Protein AF-A0AAV4I703-F1 (afdb_monomer_lite)

Organism: NCBI:txid1093978

Sequence (216 aa):
MNKSEILYAPIYKTWYYEIVLTDIQVGGSSLQLDCKEYNFDKTIVDSGTTSVRLPTKVFNAVVEAIKSNILHYLRAIEPGPELASQAGLPSTQICVKFGFSPSASGTVLGAVLMEAFYVVFDRSASRIGFGQTTCPLPDPDNPILKHTVKGPFFTDKNLDECAYKKTESAHRAFLIATYVMAGFCIVIILPIIFIFFSWSQRVSRRNKGYEQSFAE

Structure (mmCIF, N/CA/C/O backbone):
data_AF-A0AAV4I703-F1
#
_entry.id   AF-A0AAV4I703-F1
#
loop_
_atom_site.group_PDB
_atom_site.id
_atom_site.type_symbol
_atom_site.label_atom_id
_atom_site.label_alt_id
_atom_site.label_comp_id
_atom_site.label_asym_id
_atom_site.label_entity_id
_atom_site.label_seq_id
_atom_site.pdbx_PDB_ins_code
_atom_site.Cartn_x
_atom_site.Cartn_y
_atom_site.Cartn_z
_atom_site.occupancy
_atom_site.B_iso_or_equiv
_atom_site.auth_seq_id
_atom_site.auth_comp_id
_atom_site.auth_asym_id
_atom_site.auth_atom_id
_atom_site.pdbx_PDB_model_num
ATOM 1 N N . MET A 1 1 ? 0.774 -12.898 -30.109 1.00 42.75 1 MET A N 1
ATOM 2 C CA . MET A 1 1 ? 0.854 -12.272 -28.771 1.00 42.75 1 MET A CA 1
ATOM 3 C C . MET A 1 1 ? 0.582 -13.352 -27.743 1.00 42.75 1 MET A C 1
ATOM 5 O O . MET A 1 1 ? -0.500 -13.922 -27.772 1.00 42.75 1 MET A O 1
ATOM 9 N N . ASN A 1 2 ? 1.565 -13.704 -26.915 1.00 43.88 2 ASN A N 1
ATOM 10 C CA . ASN A 1 2 ? 1.326 -14.629 -25.809 1.00 43.88 2 ASN A CA 1
ATOM 11 C C . ASN A 1 2 ? 0.472 -13.870 -24.779 1.00 43.88 2 ASN A C 1
ATOM 13 O O . ASN A 1 2 ? 0.885 -12.792 -24.355 1.00 43.88 2 ASN A O 1
ATOM 17 N N . LYS A 1 3 ? -0.739 -14.344 -24.463 1.00 50.66 3 LYS A N 1
ATOM 18 C CA . LYS A 1 3 ? -1.597 -13.705 -23.451 1.00 50.66 3 LYS A CA 1
ATOM 19 C C . LYS A 1 3 ? -0.870 -13.808 -22.112 1.00 50.66 3 LYS A C 1
ATOM 21 O O . LYS A 1 3 ? -0.779 -14.901 -21.564 1.00 50.66 3 LYS A O 1
ATOM 26 N N . SER A 1 4 ? -0.332 -12.703 -21.606 1.00 63.91 4 SER A N 1
ATOM 27 C CA . SER A 1 4 ? 0.063 -12.638 -20.203 1.00 63.91 4 SER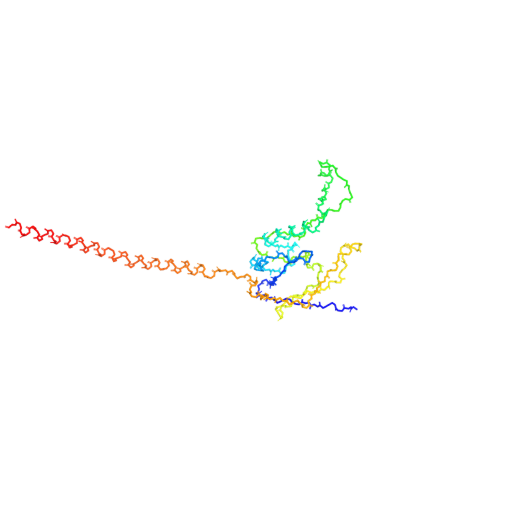 A CA 1
ATOM 28 C C . SER A 1 4 ? -1.200 -12.814 -19.359 1.00 63.91 4 SER A C 1
ATOM 30 O O . SER A 1 4 ? -2.239 -12.208 -19.631 1.00 63.91 4 SER A O 1
ATOM 32 N N . GLU A 1 5 ? -1.143 -13.723 -18.392 1.00 85.38 5 GLU A N 1
ATOM 33 C CA . GLU A 1 5 ? -2.265 -13.994 -17.502 1.00 85.38 5 GLU A CA 1
ATOM 34 C C . GLU A 1 5 ? -2.503 -12.771 -16.605 1.00 85.38 5 GLU A C 1
ATOM 36 O O . GLU A 1 5 ? -1.569 -12.243 -15.999 1.00 85.38 5 GLU A O 1
ATOM 41 N N . ILE A 1 6 ? -3.746 -12.285 -16.566 1.00 91.31 6 ILE A N 1
ATOM 42 C CA . ILE A 1 6 ? -4.152 -11.206 -15.663 1.00 91.31 6 ILE A CA 1
ATOM 43 C C . ILE A 1 6 ? -4.536 -11.850 -14.334 1.00 91.31 6 ILE A C 1
ATOM 45 O O . ILE A 1 6 ? -5.461 -12.661 -14.289 1.00 91.31 6 ILE A O 1
ATOM 49 N N . LEU A 1 7 ? -3.859 -11.464 -13.254 1.00 94.62 7 LEU A N 1
ATOM 50 C CA . LEU A 1 7 ? -4.213 -11.883 -11.899 1.00 94.62 7 LEU A CA 1
ATOM 51 C C . LEU A 1 7 ? -5.066 -10.818 -11.228 1.00 94.62 7 LEU A C 1
ATOM 53 O O . LEU A 1 7 ? -4.813 -9.626 -11.379 1.00 94.62 7 LEU A O 1
ATOM 57 N N . TYR A 1 8 ? -6.069 -11.250 -10.470 1.00 95.31 8 TYR A N 1
ATOM 58 C CA . TYR A 1 8 ? -7.056 -10.356 -9.878 1.00 95.31 8 TYR A CA 1
ATOM 59 C C . TYR A 1 8 ? -6.952 -10.317 -8.355 1.00 95.31 8 TYR A C 1
ATOM 61 O O . TYR A 1 8 ? -6.946 -11.358 -7.701 1.00 95.31 8 TYR A O 1
ATOM 69 N N . ALA A 1 9 ? -6.947 -9.106 -7.801 1.00 95.56 9 ALA A N 1
ATOM 70 C CA . ALA A 1 9 ? -7.144 -8.838 -6.384 1.00 95.56 9 ALA A CA 1
ATOM 71 C C . ALA A 1 9 ? -8.593 -8.377 -6.142 1.00 95.56 9 ALA A C 1
ATOM 73 O O . ALA A 1 9 ? -9.096 -7.546 -6.907 1.00 95.56 9 ALA A O 1
ATOM 74 N N . PRO A 1 10 ? -9.286 -8.878 -5.106 1.00 96.69 10 PRO A N 1
ATOM 75 C CA . PRO A 1 10 ? -10.623 -8.402 -4.773 1.00 96.69 10 PRO A CA 1
ATOM 76 C C . PRO A 1 10 ? -10.576 -6.958 -4.255 1.00 96.69 10 PRO A C 1
ATOM 78 O O . PRO A 1 10 ? -9.652 -6.570 -3.538 1.00 96.69 10 PRO A O 1
ATOM 81 N N . ILE A 1 11 ? -11.599 -6.174 -4.593 1.00 97.25 11 ILE A N 1
ATOM 82 C CA . ILE A 1 11 ? -11.847 -4.869 -3.979 1.00 97.25 11 ILE A CA 1
ATOM 83 C C . ILE A 1 11 ? -12.427 -5.119 -2.584 1.00 97.25 11 ILE A C 1
ATOM 85 O O . ILE A 1 11 ? -13.514 -5.678 -2.456 1.00 97.25 11 ILE A O 1
ATOM 89 N N . TYR A 1 12 ? -11.711 -4.698 -1.540 1.00 95.62 12 TYR A N 1
ATOM 90 C CA . TYR A 1 12 ? -12.096 -4.952 -0.148 1.00 95.62 12 TYR A CA 1
ATOM 91 C C . TYR A 1 12 ? -13.321 -4.134 0.285 1.00 95.62 12 TYR A C 1
ATOM 93 O O . TYR A 1 12 ? -14.211 -4.647 0.961 1.00 95.62 12 TYR A O 1
ATOM 101 N N . LYS A 1 13 ? -13.400 -2.865 -0.134 1.00 93.44 13 LYS A N 1
ATOM 102 C CA . LYS A 1 13 ? -14.563 -1.989 0.076 1.00 93.44 13 LYS A CA 1
ATOM 103 C C . LYS A 1 13 ? -14.817 -1.137 -1.159 1.00 93.44 13 LYS A C 1
ATOM 105 O O . LYS A 1 13 ? -13.884 -0.667 -1.803 1.00 93.44 13 LYS A O 1
ATOM 110 N N . THR A 1 14 ? -16.085 -0.877 -1.460 1.00 91.44 14 THR A N 1
ATOM 111 C CA . THR A 1 14 ? -16.516 -0.105 -2.636 1.00 91.44 14 THR A CA 1
ATOM 112 C C . THR A 1 14 ? -16.611 1.393 -2.329 1.00 91.44 14 THR A C 1
ATOM 114 O O . THR A 1 14 ? -17.699 1.943 -2.170 1.00 91.44 14 THR A O 1
ATOM 117 N N . TRP A 1 15 ? -15.461 2.054 -2.221 1.00 91.94 15 TRP A N 1
ATOM 118 C CA . TRP A 1 15 ? -15.331 3.501 -1.995 1.00 91.94 15 TRP A CA 1
ATOM 119 C C . TRP A 1 15 ? -14.182 4.031 -2.856 1.00 91.94 15 TRP A C 1
ATOM 121 O O . TRP A 1 15 ? -14.414 4.536 -3.950 1.00 91.94 15 TRP A O 1
ATOM 131 N N . TYR A 1 16 ? -12.946 3.797 -2.423 1.00 93.25 16 TYR A N 1
ATOM 132 C CA . TYR A 1 16 ? -11.772 3.766 -3.284 1.00 93.25 16 TYR A CA 1
ATOM 133 C C . TYR A 1 16 ? -11.636 2.393 -3.952 1.00 93.25 16 TYR A C 1
ATOM 135 O O . TYR A 1 16 ? -12.340 1.440 -3.614 1.00 93.25 16 TYR A O 1
ATOM 143 N N . TYR A 1 17 ? -10.668 2.277 -4.857 1.00 97.56 17 TYR A N 1
ATOM 144 C CA . TYR A 1 17 ? -10.161 0.999 -5.348 1.00 97.56 17 TYR A CA 1
ATOM 145 C C . TYR A 1 17 ? -9.256 0.349 -4.290 1.00 97.56 17 TYR A C 1
ATOM 147 O O . TYR A 1 17 ? -8.042 0.248 -4.468 1.00 97.56 17 TYR A O 1
ATOM 155 N N . GLU A 1 18 ? -9.853 0.003 -3.144 1.00 97.69 18 GLU A N 1
ATOM 156 C CA . GLU A 1 18 ? -9.151 -0.561 -1.990 1.00 97.69 18 GLU A CA 1
ATOM 157 C C . GLU A 1 18 ? -8.864 -2.049 -2.196 1.00 97.69 18 GLU A C 1
ATOM 159 O O . GLU A 1 18 ? -9.778 -2.826 -2.466 1.00 97.69 18 GLU A O 1
ATOM 164 N N . ILE A 1 19 ? -7.608 -2.446 -2.013 1.00 97.38 19 ILE A N 1
ATOM 165 C CA . ILE A 1 19 ? -7.152 -3.841 -2.018 1.00 97.38 19 ILE A CA 1
ATOM 166 C C . ILE A 1 19 ? -6.425 -4.147 -0.707 1.00 97.38 19 ILE A C 1
ATOM 168 O O . ILE A 1 19 ? -6.149 -3.245 0.081 1.00 97.38 19 ILE A O 1
ATOM 172 N N . VAL A 1 20 ? -6.092 -5.414 -0.472 1.00 97.50 20 VAL A N 1
ATOM 173 C CA . VAL A 1 20 ? -5.365 -5.843 0.730 1.00 97.50 20 VAL A CA 1
ATOM 174 C C . VAL A 1 20 ? -4.016 -6.429 0.338 1.00 97.50 20 VAL A C 1
ATOM 176 O O . VAL A 1 20 ? -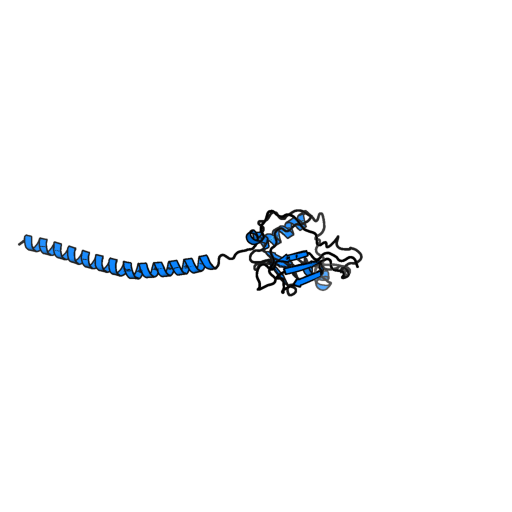3.947 -7.376 -0.442 1.00 97.50 20 VAL A O 1
ATOM 179 N N . LEU A 1 21 ? -2.944 -5.879 0.906 1.00 96.88 21 LEU A N 1
ATOM 180 C CA . LEU A 1 21 ? -1.592 -6.420 0.794 1.00 96.88 21 LEU A CA 1
ATOM 181 C C . LEU A 1 21 ? -1.326 -7.416 1.924 1.00 96.88 21 LEU A C 1
ATOM 183 O O . LEU A 1 21 ? -1.568 -7.114 3.093 1.00 96.88 21 LEU A O 1
ATOM 187 N N . THR A 1 22 ? -0.797 -8.590 1.592 1.00 95.50 22 THR A N 1
ATOM 188 C CA . THR A 1 22 ? -0.451 -9.639 2.570 1.00 95.50 22 THR A CA 1
ATOM 189 C C . THR A 1 22 ? 1.038 -9.660 2.916 1.00 95.50 22 THR A C 1
ATOM 191 O O . THR A 1 22 ? 1.418 -10.051 4.028 1.00 95.50 22 THR A O 1
ATOM 194 N N . ASP A 1 23 ? 1.878 -9.227 1.977 1.00 95.75 23 ASP A N 1
ATOM 195 C CA . ASP A 1 23 ? 3.327 -9.172 2.114 1.00 95.75 23 ASP A CA 1
ATOM 196 C C . ASP A 1 23 ? 3.934 -8.107 1.191 1.00 95.75 23 ASP A C 1
ATOM 198 O O . ASP A 1 23 ? 3.372 -7.772 0.147 1.00 95.75 23 ASP A O 1
ATOM 202 N N . ILE A 1 24 ? 5.099 -7.595 1.582 1.00 96.12 24 ILE A N 1
ATOM 203 C CA . ILE A 1 24 ? 5.973 -6.780 0.739 1.00 96.12 24 ILE A CA 1
ATOM 204 C C . ILE A 1 24 ? 7.362 -7.396 0.841 1.00 96.12 24 ILE A C 1
ATOM 206 O O . ILE A 1 24 ? 7.846 -7.660 1.943 1.00 96.12 24 ILE A O 1
ATOM 210 N N . GLN A 1 25 ? 8.004 -7.611 -0.306 1.00 94.06 25 GLN A N 1
ATOM 211 C CA . GLN A 1 25 ? 9.342 -8.187 -0.379 1.00 94.06 25 GLN A CA 1
ATOM 212 C C . GLN A 1 25 ? 10.307 -7.228 -1.066 1.00 94.06 25 GLN A C 1
ATOM 214 O O . GLN A 1 25 ? 9.970 -6.604 -2.072 1.00 94.06 25 GLN A O 1
ATOM 219 N N . VAL A 1 26 ? 11.530 -7.152 -0.546 1.00 92.44 26 VAL A N 1
ATOM 220 C CA . VAL A 1 26 ? 12.646 -6.417 -1.149 1.00 92.44 26 VAL A CA 1
ATOM 221 C C . VAL A 1 26 ? 13.801 -7.395 -1.329 1.00 92.44 26 VAL A C 1
ATOM 223 O O . VAL A 1 26 ? 14.202 -8.067 -0.383 1.00 92.44 26 VAL A O 1
ATOM 226 N N . GLY A 1 27 ? 14.299 -7.533 -2.561 1.00 87.56 27 GLY A N 1
ATOM 227 C CA . GLY A 1 27 ? 15.350 -8.511 -2.877 1.00 87.56 27 GLY A CA 1
ATOM 228 C C . GLY A 1 27 ? 14.929 -9.976 -2.679 1.00 87.56 27 GLY A C 1
ATOM 229 O O . GLY A 1 27 ? 15.784 -10.827 -2.472 1.00 87.56 27 GLY A O 1
ATOM 230 N N . GLY A 1 28 ? 13.624 -10.276 -2.704 1.00 89.12 28 GLY A N 1
ATOM 231 C CA . GLY A 1 28 ? 13.081 -11.615 -2.423 1.00 89.12 28 GLY A CA 1
ATOM 232 C C . GLY A 1 28 ? 12.891 -11.933 -0.935 1.00 89.12 28 GLY A C 1
ATOM 233 O O . GLY A 1 28 ? 12.406 -13.011 -0.605 1.00 89.12 28 GLY A O 1
ATOM 234 N N . SER A 1 29 ? 13.224 -11.000 -0.040 1.00 93.25 29 SER A N 1
ATOM 235 C CA . SER A 1 29 ? 13.023 -11.138 1.405 1.00 93.25 29 SER A CA 1
ATOM 236 C C . SER A 1 29 ? 11.802 -10.343 1.857 1.00 93.25 29 SER A C 1
ATOM 238 O O . SER A 1 29 ? 11.698 -9.153 1.556 1.00 93.25 29 SER A O 1
ATOM 240 N N . SER A 1 30 ? 10.890 -10.983 2.596 1.00 95.19 30 SER A N 1
ATOM 241 C CA . SER A 1 30 ? 9.762 -10.299 3.249 1.00 95.19 30 SER A CA 1
ATOM 242 C C . SER A 1 30 ? 10.258 -9.238 4.230 1.00 95.19 30 SER A C 1
ATOM 244 O O . SER A 1 30 ? 11.254 -9.446 4.924 1.00 95.19 30 SER A O 1
ATOM 246 N N . LEU A 1 31 ? 9.529 -8.122 4.326 1.00 96.38 31 LEU A N 1
ATOM 247 C CA . LEU A 1 31 ? 9.757 -7.100 5.353 1.00 96.38 31 LEU A CA 1
ATOM 248 C C . LEU A 1 31 ? 9.443 -7.591 6.776 1.00 96.38 31 LEU A C 1
ATOM 250 O O . LEU A 1 31 ? 9.786 -6.905 7.733 1.00 96.38 31 LEU A O 1
ATOM 254 N N . GLN A 1 32 ? 8.775 -8.744 6.921 1.00 95.12 32 GLN A N 1
ATOM 255 C CA . GLN A 1 32 ? 8.414 -9.353 8.208 1.00 95.12 32 GLN A CA 1
ATOM 256 C C . GLN A 1 32 ? 7.616 -8.423 9.141 1.00 95.12 32 GLN A C 1
ATOM 258 O O . GLN A 1 32 ? 7.681 -8.539 10.364 1.00 95.12 32 GLN A O 1
ATOM 263 N N . LEU A 1 33 ? 6.830 -7.505 8.574 1.00 96.44 33 LEU A N 1
ATOM 264 C CA . LEU A 1 33 ? 5.881 -6.702 9.338 1.00 96.44 33 LEU A CA 1
ATOM 265 C C . LEU A 1 33 ? 4.536 -7.431 9.459 1.00 96.44 33 LEU A C 1
ATOM 267 O O . LEU A 1 33 ? 4.176 -8.265 8.618 1.00 96.44 33 LEU A O 1
ATOM 271 N N . ASP A 1 34 ? 3.765 -7.079 10.492 1.00 96.00 34 ASP A N 1
ATOM 272 C CA . ASP A 1 34 ? 2.343 -7.425 10.547 1.00 96.00 34 ASP A CA 1
ATOM 273 C C . ASP A 1 34 ? 1.672 -6.889 9.273 1.00 96.00 34 ASP A C 1
ATOM 275 O O . ASP A 1 34 ? 1.843 -5.722 8.915 1.00 96.00 34 ASP A O 1
ATOM 279 N N . CYS A 1 35 ? 0.916 -7.733 8.566 1.00 96.06 35 CYS A N 1
ATOM 280 C CA . CYS A 1 35 ? 0.307 -7.333 7.302 1.00 96.06 35 CYS A CA 1
ATOM 281 C C . CYS A 1 35 ? -0.720 -6.204 7.452 1.00 96.06 35 CYS A C 1
ATOM 283 O O . CYS A 1 35 ? -0.982 -5.492 6.483 1.00 96.06 35 CYS A O 1
ATOM 285 N N . LYS A 1 36 ? -1.247 -5.968 8.660 1.00 96.06 36 LYS A N 1
ATOM 286 C CA . LYS A 1 36 ? -2.064 -4.782 8.953 1.00 96.06 36 LYS A CA 1
ATOM 287 C C . LYS A 1 36 ? -1.307 -3.477 8.743 1.00 96.06 36 LYS A C 1
ATOM 289 O O . LYS A 1 36 ? -1.922 -2.488 8.358 1.00 96.06 36 LYS A O 1
ATOM 294 N N . GLU A 1 37 ? 0.010 -3.472 8.942 1.00 97.44 37 GLU A N 1
ATOM 295 C CA . GLU A 1 37 ? 0.855 -2.288 8.747 1.00 97.44 37 GLU A CA 1
ATOM 296 C C . GLU A 1 37 ? 0.889 -1.861 7.280 1.00 97.44 37 GLU A C 1
ATOM 298 O O . GLU A 1 37 ? 0.869 -0.668 6.987 1.00 97.44 37 GLU A O 1
ATOM 303 N N . TYR A 1 38 ? 0.873 -2.818 6.344 1.00 97.81 38 TYR A N 1
ATOM 304 C CA . TYR A 1 38 ? 0.823 -2.527 4.907 1.00 97.81 38 TYR A CA 1
ATOM 305 C C . TYR A 1 38 ? -0.479 -1.838 4.503 1.00 97.81 38 TYR A C 1
ATOM 307 O O . TYR A 1 38 ? -0.496 -1.075 3.540 1.00 97.81 38 TYR A O 1
ATOM 315 N N . ASN A 1 39 ? -1.550 -2.087 5.253 1.00 97.75 39 ASN A N 1
ATOM 316 C CA . ASN A 1 39 ? -2.892 -1.600 4.976 1.00 97.75 39 ASN A CA 1
ATOM 317 C C . ASN A 1 39 ? -3.355 -0.563 6.009 1.00 97.75 39 ASN A C 1
ATOM 319 O O . ASN A 1 39 ? -4.556 -0.370 6.140 1.00 97.75 39 ASN A O 1
ATOM 323 N N . PHE A 1 40 ? -2.453 0.085 6.760 1.00 96.38 40 PHE A N 1
ATOM 324 C CA . PHE A 1 40 ? -2.807 1.082 7.778 1.00 96.38 40 PHE A CA 1
ATOM 325 C C . PHE A 1 40 ? -2.890 2.501 7.180 1.00 96.38 40 PHE A C 1
ATOM 327 O O . PHE A 1 40 ? -1.866 3.091 6.855 1.00 96.38 40 PHE A O 1
ATOM 334 N N . ASP A 1 41 ? -4.049 3.145 7.031 1.00 94.88 41 ASP A N 1
ATOM 335 C CA . ASP A 1 41 ? -5.412 2.702 7.361 1.00 94.88 41 ASP A CA 1
ATOM 336 C C . ASP A 1 41 ? -6.162 2.032 6.193 1.00 94.88 41 ASP A C 1
ATOM 338 O O . ASP A 1 41 ? -7.282 1.558 6.379 1.00 94.88 41 ASP A O 1
ATOM 342 N N . LYS A 1 42 ? -5.566 2.024 4.996 1.00 96.94 42 LYS A N 1
ATOM 343 C CA . LYS A 1 42 ? -6.045 1.336 3.786 1.00 96.94 42 LYS A CA 1
ATOM 344 C C . LYS A 1 42 ? -4.908 1.152 2.782 1.00 96.94 42 LYS A C 1
ATOM 346 O O . LYS A 1 42 ? -3.874 1.812 2.900 1.00 96.94 42 LYS A O 1
ATOM 351 N N . THR A 1 43 ? -5.142 0.341 1.753 1.00 98.38 43 THR A N 1
ATOM 352 C CA . THR A 1 43 ? -4.319 0.311 0.535 1.00 98.38 43 THR A CA 1
ATOM 353 C C . THR A 1 43 ? -5.189 0.569 -0.683 1.00 98.38 43 THR A C 1
ATOM 355 O O . THR A 1 43 ? -6.156 -0.153 -0.896 1.00 98.38 43 THR A O 1
ATOM 358 N N . ILE A 1 44 ? -4.846 1.559 -1.507 1.00 98.38 44 ILE A N 1
ATOM 359 C CA . ILE A 1 44 ? -5.614 1.900 -2.714 1.00 98.38 44 ILE A CA 1
ATOM 360 C C . ILE A 1 44 ? -4.753 1.860 -3.976 1.00 98.38 44 ILE A C 1
ATOM 362 O O . ILE A 1 44 ? -3.550 2.108 -3.919 1.00 98.38 44 ILE A O 1
ATOM 366 N N . VAL A 1 45 ? -5.390 1.604 -5.118 1.00 98.25 45 VAL A N 1
ATOM 367 C CA . VAL A 1 45 ? -4.811 1.816 -6.454 1.00 98.25 45 VAL A CA 1
ATOM 368 C C . VAL A 1 45 ? -5.301 3.159 -6.992 1.00 98.25 45 VAL A C 1
ATOM 370 O O . VAL A 1 45 ? -6.509 3.357 -7.118 1.00 98.25 45 VAL A O 1
ATOM 373 N N . ASP A 1 46 ? -4.383 4.085 -7.280 1.00 97.56 46 ASP A N 1
ATOM 374 C CA . ASP A 1 46 ? -4.729 5.474 -7.607 1.00 97.56 46 ASP A CA 1
ATOM 375 C C . ASP A 1 46 ? -3.799 6.078 -8.667 1.00 97.56 46 ASP A C 1
ATOM 377 O O . ASP A 1 46 ? -2.670 6.481 -8.382 1.00 97.56 46 ASP A O 1
ATOM 381 N N . SER A 1 47 ? -4.314 6.225 -9.889 1.00 95.56 47 SER A N 1
ATOM 382 C CA . SER A 1 47 ? -3.604 6.896 -10.983 1.00 95.56 47 SER A CA 1
ATOM 383 C C . SER A 1 47 ? -3.432 8.405 -10.765 1.00 95.56 47 SER A C 1
ATOM 385 O O . SER A 1 47 ? -2.646 9.028 -11.471 1.00 95.56 47 SER A O 1
ATOM 387 N N . GLY A 1 48 ? -4.167 9.008 -9.822 1.00 96.88 48 GLY A N 1
ATOM 388 C CA . GLY A 1 48 ? -4.050 10.422 -9.456 1.00 96.88 48 GLY A CA 1
ATOM 389 C C . GLY A 1 48 ? -2.855 10.738 -8.552 1.00 96.88 48 GLY A C 1
ATOM 390 O O . GLY A 1 48 ? -2.538 11.909 -8.345 1.00 96.88 48 GLY A O 1
ATOM 391 N N . THR A 1 49 ? -2.163 9.718 -8.037 1.00 95.88 49 THR A N 1
ATOM 392 C CA . THR A 1 49 ? -0.964 9.868 -7.208 1.00 95.88 49 THR A CA 1
ATOM 393 C C . THR A 1 49 ? 0.271 9.436 -7.993 1.00 95.88 49 THR A C 1
ATOM 395 O O . THR A 1 49 ? 0.316 8.325 -8.502 1.00 95.88 49 THR A O 1
ATOM 398 N N . THR A 1 50 ? 1.310 10.274 -8.060 1.00 91.38 50 THR A N 1
ATOM 399 C CA . THR A 1 50 ? 2.538 9.936 -8.801 1.00 91.38 50 THR A CA 1
ATOM 400 C C . THR A 1 50 ? 3.311 8.778 -8.162 1.00 91.38 50 THR A C 1
ATOM 402 O O . THR A 1 50 ? 3.491 7.739 -8.788 1.00 91.38 50 THR A O 1
ATOM 405 N N . SER A 1 51 ? 3.788 8.949 -6.925 1.00 94.12 51 SER A N 1
ATOM 406 C CA . SER A 1 51 ? 4.669 7.995 -6.238 1.00 94.12 51 SER A CA 1
ATOM 407 C C . SER A 1 51 ? 3.910 6.826 -5.612 1.00 94.12 51 SER A C 1
ATOM 409 O O . SER A 1 51 ? 2.728 6.929 -5.289 1.00 94.12 51 SER A O 1
ATOM 411 N N . VAL A 1 52 ? 4.617 5.730 -5.326 1.00 97.38 52 VAL A N 1
ATOM 412 C CA . VAL A 1 52 ? 4.117 4.746 -4.359 1.00 97.38 52 VAL A CA 1
ATOM 413 C C . VAL A 1 52 ? 4.192 5.370 -2.971 1.00 97.38 52 VAL A C 1
ATOM 415 O O . VAL A 1 52 ? 5.262 5.763 -2.498 1.00 97.38 52 VAL A O 1
ATOM 418 N N . ARG A 1 53 ? 3.052 5.491 -2.299 1.00 98.12 53 ARG A N 1
ATOM 419 C CA . ARG A 1 53 ? 2.994 6.018 -0.934 1.00 98.12 53 ARG A CA 1
ATOM 420 C C . ARG A 1 53 ? 2.836 4.861 0.034 1.00 98.12 53 ARG A C 1
ATOM 422 O O . ARG A 1 53 ? 1.989 4.010 -0.197 1.00 98.12 53 ARG A O 1
ATOM 429 N N . LEU A 1 54 ? 3.627 4.826 1.100 1.00 98.50 54 LEU A N 1
ATOM 430 C CA . LEU A 1 54 ? 3.587 3.757 2.104 1.00 98.50 54 LEU A CA 1
ATOM 431 C C . LEU A 1 54 ? 3.416 4.356 3.504 1.00 98.50 54 LEU A C 1
ATOM 433 O O . LEU A 1 54 ? 3.998 5.414 3.764 1.00 98.50 54 LEU A O 1
ATOM 437 N N . PRO A 1 55 ? 2.688 3.701 4.426 1.00 98.44 55 PRO A N 1
ATOM 438 C CA . PRO A 1 55 ? 2.654 4.081 5.832 1.00 98.44 55 PRO A CA 1
ATOM 439 C C . PRO A 1 55 ? 4.072 4.270 6.360 1.00 98.44 55 PRO A C 1
ATOM 441 O O . PRO A 1 55 ? 4.946 3.467 6.044 1.00 98.44 55 PRO A O 1
ATOM 444 N N . THR A 1 56 ? 4.329 5.321 7.143 1.00 97.56 56 THR A N 1
ATOM 445 C CA . THR A 1 56 ? 5.700 5.722 7.525 1.00 97.56 56 THR A CA 1
ATOM 446 C C . THR A 1 56 ? 6.560 4.566 8.051 1.00 97.56 56 THR A C 1
ATOM 448 O O . THR A 1 56 ? 7.727 4.454 7.685 1.00 97.56 56 THR A O 1
ATOM 451 N N . LYS A 1 57 ? 5.978 3.661 8.848 1.00 97.75 57 LYS A N 1
ATOM 452 C CA . LYS A 1 57 ? 6.654 2.451 9.340 1.00 97.75 57 LYS A CA 1
ATOM 453 C C . LYS A 1 57 ? 7.091 1.519 8.200 1.00 97.75 57 LYS A C 1
ATOM 455 O O . LYS A 1 57 ? 8.240 1.092 8.162 1.00 97.75 57 LYS A O 1
ATOM 460 N N . VAL A 1 58 ? 6.195 1.255 7.251 1.00 98.38 58 VAL A N 1
ATOM 461 C CA . VAL A 1 58 ? 6.450 0.420 6.068 1.00 98.38 58 VAL A CA 1
ATOM 462 C C . VAL A 1 58 ? 7.440 1.098 5.120 1.00 98.38 58 VAL A C 1
ATOM 464 O O . VAL A 1 58 ? 8.358 0.450 4.631 1.00 98.38 58 VAL A O 1
ATOM 467 N N . PHE A 1 59 ? 7.301 2.409 4.896 1.00 97.56 59 PHE A N 1
ATOM 468 C CA . PHE A 1 59 ? 8.230 3.195 4.082 1.00 97.56 59 PHE A CA 1
ATOM 469 C C . PHE A 1 59 ? 9.666 3.081 4.601 1.00 97.56 59 PHE A C 1
ATOM 471 O O . PHE A 1 59 ? 10.575 2.789 3.827 1.00 97.56 59 PHE A O 1
ATOM 478 N N . ASN A 1 60 ? 9.862 3.262 5.909 1.00 96.56 60 ASN A N 1
ATOM 479 C CA . ASN A 1 60 ? 11.180 3.154 6.526 1.00 96.56 60 ASN A CA 1
ATOM 480 C C . ASN A 1 60 ? 11.767 1.747 6.351 1.00 96.56 60 ASN A C 1
ATOM 482 O O . ASN A 1 60 ? 12.919 1.634 5.941 1.00 96.56 60 ASN A O 1
ATOM 486 N N . ALA A 1 61 ? 10.966 0.695 6.563 1.00 96.94 61 ALA A N 1
ATOM 487 C CA . ALA A 1 61 ? 11.399 -0.690 6.369 1.00 96.94 61 ALA A CA 1
ATOM 488 C C . ALA A 1 61 ? 11.794 -0.987 4.911 1.00 96.94 61 ALA A C 1
ATOM 490 O O . ALA A 1 61 ? 12.815 -1.624 4.665 1.00 96.94 61 ALA A O 1
ATOM 491 N N . VAL A 1 62 ? 11.037 -0.480 3.929 1.00 95.31 62 VAL A N 1
ATOM 492 C CA . VAL A 1 62 ? 11.389 -0.599 2.503 1.00 95.31 62 VAL A CA 1
ATOM 493 C C . VAL A 1 62 ? 12.697 0.124 2.200 1.00 95.31 62 VAL A C 1
ATOM 495 O O . VAL A 1 62 ? 13.569 -0.440 1.546 1.00 95.31 62 VAL A O 1
ATOM 498 N N . VAL A 1 63 ? 12.862 1.361 2.675 1.00 93.25 63 VAL A N 1
ATOM 499 C CA . VAL A 1 63 ? 14.088 2.141 2.451 1.00 93.25 63 VAL A CA 1
ATOM 500 C C . VAL A 1 63 ? 15.300 1.454 3.075 1.00 93.25 63 VAL A C 1
ATOM 502 O O . VAL A 1 63 ? 16.357 1.401 2.449 1.00 93.25 63 VAL A O 1
ATOM 505 N N . GLU A 1 64 ? 15.162 0.918 4.284 1.00 92.12 64 GLU A N 1
ATOM 506 C CA . GLU A 1 64 ? 16.217 0.169 4.966 1.00 92.12 64 GLU A CA 1
ATOM 507 C C . GLU A 1 64 ? 16.576 -1.115 4.210 1.00 92.12 64 GLU A C 1
ATOM 509 O O . GLU A 1 64 ? 17.750 -1.340 3.913 1.00 92.12 64 GLU A O 1
ATOM 514 N N . ALA A 1 65 ? 15.575 -1.901 3.804 1.00 92.19 65 ALA A N 1
ATOM 515 C CA . ALA A 1 65 ? 15.784 -3.121 3.034 1.00 92.19 65 ALA A CA 1
ATOM 516 C C . ALA A 1 65 ? 16.397 -2.846 1.649 1.00 92.19 65 ALA A C 1
ATOM 518 O O . ALA A 1 65 ? 17.205 -3.628 1.156 1.00 92.19 65 ALA A O 1
ATOM 519 N N . ILE A 1 66 ? 16.054 -1.733 0.998 1.00 89.19 66 ILE A N 1
ATOM 520 C CA . ILE A 1 66 ? 16.683 -1.336 -0.270 1.00 89.19 66 ILE A CA 1
ATOM 521 C C . ILE A 1 66 ? 18.147 -0.954 -0.032 1.00 89.19 66 ILE A C 1
ATOM 523 O O . ILE A 1 66 ? 19.023 -1.413 -0.761 1.00 89.19 66 ILE A O 1
ATOM 527 N N . LYS A 1 67 ? 18.429 -0.152 1.002 1.00 86.56 67 LYS A N 1
ATOM 528 C CA . LYS A 1 67 ? 19.797 0.261 1.347 1.00 86.56 67 LYS A CA 1
ATOM 529 C C . LYS A 1 67 ? 20.701 -0.923 1.686 1.00 86.56 67 LYS A C 1
ATOM 531 O O . LYS A 1 67 ? 21.874 -0.877 1.340 1.00 86.56 67 LYS A O 1
ATOM 536 N N . SER A 1 68 ? 20.180 -1.964 2.336 1.00 82.62 68 SER A N 1
ATOM 537 C CA . SER A 1 68 ? 20.964 -3.156 2.681 1.00 82.62 68 SER A CA 1
ATOM 538 C C . SER A 1 68 ? 21.225 -4.081 1.487 1.00 82.62 68 SER A C 1
ATOM 540 O O . SER A 1 68 ? 22.259 -4.743 1.450 1.00 82.62 68 SER A O 1
ATOM 542 N N . ASN A 1 69 ? 20.326 -4.108 0.496 1.00 75.38 69 ASN A N 1
ATOM 543 C CA . ASN A 1 69 ? 20.467 -4.936 -0.708 1.00 75.38 69 ASN A CA 1
ATOM 544 C C . ASN A 1 69 ? 21.245 -4.254 -1.843 1.00 75.38 69 ASN A C 1
ATOM 546 O O . ASN A 1 69 ? 21.775 -4.927 -2.727 1.00 75.38 69 ASN A O 1
ATOM 550 N N . ILE A 1 70 ? 21.328 -2.924 -1.848 1.00 74.81 70 ILE A N 1
ATOM 551 C CA . ILE A 1 70 ? 22.123 -2.187 -2.827 1.00 74.81 70 ILE A CA 1
ATOM 552 C C . ILE A 1 70 ? 23.551 -2.050 -2.292 1.00 74.81 70 ILE A C 1
ATOM 554 O O . ILE A 1 70 ? 23.852 -1.164 -1.496 1.00 74.81 70 ILE A O 1
ATOM 558 N N . LEU A 1 71 ? 24.455 -2.905 -2.777 1.00 54.91 71 LEU A N 1
ATOM 559 C CA . LEU A 1 71 ? 25.845 -2.933 -2.312 1.00 54.91 71 LEU A CA 1
ATOM 560 C C . LEU A 1 71 ? 26.661 -1.669 -2.679 1.00 54.91 71 LEU A C 1
ATOM 562 O O . LEU A 1 71 ? 27.760 -1.507 -2.152 1.00 54.91 71 LEU A O 1
ATOM 566 N N . HIS A 1 72 ? 26.184 -0.762 -3.557 1.00 53.53 72 HIS A N 1
ATOM 567 C CA . HIS A 1 72 ? 26.978 0.438 -3.897 1.00 53.53 72 HIS A CA 1
ATOM 568 C C . HIS A 1 72 ? 26.317 1.665 -4.573 1.00 53.53 72 HIS A C 1
ATOM 570 O O . HIS A 1 72 ? 27.047 2.512 -5.081 1.00 53.53 72 HIS A O 1
ATOM 576 N N . TYR A 1 73 ? 24.993 1.836 -4.636 1.00 47.62 73 TYR A N 1
ATOM 577 C CA . TYR A 1 73 ? 24.418 2.887 -5.500 1.00 47.62 73 TYR A CA 1
ATOM 578 C C . TYR A 1 73 ? 23.157 3.570 -4.954 1.00 47.62 73 TYR A C 1
ATOM 580 O O . TYR A 1 73 ? 22.035 3.277 -5.345 1.00 47.62 73 TYR A O 1
ATOM 588 N N . LEU A 1 74 ? 23.366 4.570 -4.098 1.00 43.25 74 LEU A N 1
ATOM 589 C CA . LEU A 1 74 ? 22.573 5.803 -4.103 1.00 43.25 74 LEU A CA 1
ATOM 590 C C . LEU A 1 74 ? 23.552 6.976 -3.970 1.00 43.25 74 LEU A C 1
ATOM 592 O O . LEU A 1 74 ? 23.621 7.635 -2.934 1.00 43.25 74 LEU A O 1
ATOM 596 N N . ARG A 1 75 ? 24.365 7.213 -5.006 1.00 41.03 75 ARG A N 1
ATOM 597 C CA . ARG A 1 75 ? 25.016 8.518 -5.154 1.00 41.03 75 ARG A CA 1
ATOM 598 C C . ARG A 1 75 ? 23.963 9.486 -5.681 1.00 41.03 75 ARG A C 1
ATOM 600 O O . ARG A 1 75 ? 23.323 9.199 -6.690 1.00 41.03 75 ARG A O 1
ATOM 607 N N . ALA A 1 76 ? 23.756 10.587 -4.964 1.00 42.34 76 ALA A N 1
ATOM 608 C CA . ALA A 1 76 ? 22.927 11.688 -5.428 1.00 42.34 76 ALA A CA 1
ATOM 609 C C . ALA A 1 76 ? 23.428 12.163 -6.799 1.00 42.34 76 ALA A C 1
ATOM 611 O O . ALA A 1 76 ? 24.634 12.199 -7.042 1.00 42.34 76 ALA A O 1
ATOM 612 N N . ILE A 1 77 ? 22.498 12.491 -7.688 1.00 48.62 77 ILE A N 1
ATOM 613 C CA . ILE A 1 77 ? 22.816 13.124 -8.964 1.00 48.62 77 ILE A CA 1
ATOM 614 C C . ILE A 1 77 ? 22.694 14.616 -8.736 1.00 48.62 77 ILE A C 1
ATOM 616 O O . ILE A 1 77 ? 21.685 15.081 -8.199 1.00 48.62 77 ILE A O 1
ATOM 620 N N . GLU A 1 78 ? 23.765 15.334 -9.037 1.00 44.28 78 GLU A N 1
ATOM 621 C CA . GLU A 1 78 ? 23.889 16.713 -8.620 1.00 44.28 78 GLU A CA 1
ATOM 622 C C . GLU A 1 78 ? 23.115 17.656 -9.558 1.00 44.28 78 GLU A C 1
ATOM 624 O O . GLU A 1 78 ? 23.128 17.494 -10.779 1.00 44.28 78 GLU A O 1
ATOM 629 N N . PRO A 1 79 ? 22.360 18.612 -8.992 1.00 45.56 79 PRO A N 1
ATOM 630 C CA . PRO A 1 79 ? 21.463 19.490 -9.741 1.00 45.56 79 PRO A CA 1
ATOM 631 C C . PRO A 1 79 ? 22.209 20.601 -10.504 1.00 45.56 79 PRO A C 1
ATOM 633 O O . PRO A 1 79 ? 23.262 21.056 -10.078 1.00 45.56 79 PRO A O 1
ATOM 636 N N . GLY A 1 80 ? 21.607 21.046 -11.616 1.00 44.91 80 GLY A N 1
ATOM 637 C CA . GLY A 1 80 ? 22.196 21.822 -12.723 1.00 44.91 80 GLY A CA 1
ATOM 638 C C . GLY A 1 80 ? 22.768 23.235 -12.461 1.00 44.91 80 GLY A C 1
ATOM 639 O O . GLY A 1 80 ? 22.755 23.715 -11.335 1.00 44.91 80 GLY A O 1
ATOM 640 N N . PRO A 1 81 ? 23.252 23.933 -13.516 1.00 50.97 81 PRO A N 1
ATOM 641 C CA . PRO A 1 81 ? 24.460 24.787 -13.556 1.00 50.97 81 PRO A CA 1
ATOM 642 C C . PRO A 1 81 ? 24.551 25.982 -12.611 1.00 50.97 81 PRO A C 1
ATOM 644 O O . PRO A 1 81 ? 25.642 26.489 -12.406 1.00 50.97 81 PRO A O 1
ATOM 647 N N . GLU A 1 82 ? 23.456 26.469 -12.041 1.00 52.84 82 GLU A N 1
ATOM 648 C CA . GLU A 1 82 ? 23.503 27.531 -11.027 1.00 52.84 82 GLU A CA 1
ATOM 649 C C . GLU A 1 82 ? 23.758 26.927 -9.641 1.00 52.84 82 GLU A C 1
ATOM 651 O O . GLU A 1 82 ? 24.649 27.362 -8.917 1.00 52.84 82 GLU A O 1
ATOM 656 N N . LEU A 1 83 ? 23.090 25.808 -9.343 1.00 51.22 83 LEU A N 1
ATOM 657 C CA . LEU A 1 83 ? 23.385 24.977 -8.181 1.00 51.22 83 LEU A CA 1
ATOM 658 C C . LEU A 1 83 ? 24.624 24.104 -8.423 1.00 51.22 83 LEU A C 1
ATOM 660 O O . LEU A 1 83 ? 25.378 23.885 -7.494 1.00 51.22 83 LEU A O 1
ATOM 664 N N . ALA A 1 84 ? 24.917 23.715 -9.664 1.00 50.12 84 ALA A N 1
ATOM 665 C CA . ALA A 1 84 ? 26.162 23.075 -10.081 1.00 50.12 84 ALA A CA 1
ATOM 666 C C . ALA A 1 84 ? 27.308 24.065 -10.350 1.00 50.12 84 ALA A C 1
ATOM 668 O O . ALA A 1 84 ? 28.424 23.618 -10.543 1.00 50.12 84 ALA A O 1
ATOM 669 N N . SER A 1 85 ? 27.127 25.386 -10.317 1.00 50.75 85 SER A N 1
ATOM 670 C CA . SER A 1 85 ? 28.264 26.330 -10.233 1.00 50.75 85 SER A CA 1
ATOM 671 C C . SER A 1 85 ? 28.490 26.794 -8.802 1.00 50.75 85 SER A C 1
ATOM 673 O O . SER A 1 85 ? 29.638 26.952 -8.403 1.00 50.75 85 SER A O 1
ATOM 675 N N . GLN A 1 86 ? 27.431 26.894 -7.990 1.00 55.62 86 GLN A N 1
ATOM 676 C CA . GLN A 1 86 ? 27.554 27.012 -6.535 1.00 55.62 86 GLN A CA 1
ATOM 677 C C . GLN A 1 86 ? 28.043 25.710 -5.864 1.00 55.62 86 GLN A C 1
ATOM 679 O O . GLN A 1 86 ? 28.645 25.789 -4.796 1.00 55.62 86 GLN A O 1
ATOM 684 N N . ALA A 1 87 ? 27.842 24.537 -6.486 1.00 54.09 87 ALA A N 1
ATOM 685 C CA . ALA A 1 87 ? 28.321 23.226 -6.015 1.00 54.09 87 ALA A CA 1
ATOM 686 C C . ALA A 1 87 ? 29.398 22.560 -6.907 1.00 54.09 87 ALA A C 1
ATOM 688 O O . ALA A 1 87 ? 30.026 21.607 -6.461 1.00 54.09 87 ALA A O 1
ATOM 689 N N . GLY A 1 88 ? 29.656 23.054 -8.128 1.00 51.12 88 GLY A N 1
ATOM 690 C CA . GLY A 1 88 ? 30.798 22.683 -8.992 1.00 51.12 88 GLY A CA 1
ATOM 691 C C . GLY A 1 88 ? 30.701 21.423 -9.887 1.00 51.12 88 GLY A C 1
ATOM 692 O O . GLY A 1 88 ? 31.654 20.648 -9.883 1.00 51.12 88 GLY A O 1
ATOM 693 N N . LEU A 1 89 ? 29.631 21.187 -10.673 1.00 53.34 89 LEU A N 1
ATOM 694 C CA . LEU A 1 89 ? 29.341 19.898 -11.347 1.00 53.34 89 LEU A CA 1
ATOM 695 C C . LEU A 1 89 ? 28.971 19.926 -12.860 1.00 53.34 89 LEU A C 1
ATOM 697 O O . LEU A 1 89 ? 28.425 20.919 -13.339 1.00 53.34 89 LEU A O 1
ATOM 701 N N . PRO A 1 90 ? 29.274 18.856 -13.647 1.00 50.97 90 PRO A N 1
ATOM 702 C CA . PRO A 1 90 ? 29.219 18.846 -15.125 1.00 50.97 90 PRO A CA 1
ATOM 703 C C . PRO A 1 90 ? 27.869 18.423 -15.767 1.00 50.97 90 PRO A C 1
ATOM 705 O O . PRO A 1 90 ? 27.056 17.724 -15.172 1.00 50.97 90 PRO A O 1
ATOM 708 N N . SER A 1 91 ? 27.657 18.803 -17.039 1.00 52.47 91 SER A N 1
ATOM 709 C CA . SER A 1 91 ? 26.370 18.834 -17.777 1.00 52.47 91 SER A CA 1
ATOM 710 C C . SER A 1 91 ? 25.838 17.519 -18.391 1.00 52.47 91 SER A C 1
ATOM 712 O O . SER A 1 91 ? 24.932 17.562 -19.222 1.00 52.47 91 SER A O 1
ATOM 714 N N . THR A 1 92 ? 26.352 16.348 -18.007 1.00 55.25 92 THR A N 1
ATOM 715 C CA . THR A 1 92 ? 25.954 15.033 -18.568 1.00 55.25 92 THR A CA 1
ATOM 716 C C . THR A 1 92 ? 25.233 14.118 -17.565 1.00 55.25 92 THR A C 1
ATOM 718 O O . THR A 1 92 ? 25.143 12.909 -17.771 1.00 55.25 92 THR A O 1
ATOM 721 N N . GLN A 1 93 ? 24.715 14.669 -16.465 1.00 59.69 93 GLN A N 1
ATOM 722 C CA . GLN A 1 93 ? 24.088 13.903 -15.383 1.00 59.69 93 GLN A CA 1
ATOM 723 C C . GLN A 1 93 ? 22.560 13.762 -15.549 1.00 59.69 93 GLN A C 1
ATOM 725 O O . GLN A 1 93 ? 21.846 14.744 -15.735 1.00 59.69 93 GLN A O 1
ATOM 730 N N . ILE A 1 94 ? 22.047 12.529 -15.449 1.00 61.34 94 ILE A N 1
ATOM 731 C CA . ILE A 1 94 ? 20.609 12.203 -15.514 1.00 61.34 94 ILE A CA 1
ATOM 732 C C . ILE A 1 94 ? 20.015 12.254 -14.108 1.00 61.34 94 ILE A C 1
ATOM 734 O O . ILE A 1 94 ? 20.197 11.311 -13.361 1.00 61.34 94 ILE A O 1
ATOM 738 N N . CYS A 1 95 ? 19.289 13.296 -13.709 1.00 71.56 95 CYS A N 1
ATOM 739 C CA . CYS A 1 95 ? 18.712 13.351 -12.358 1.00 71.56 95 CYS A CA 1
ATOM 740 C C . CYS A 1 95 ? 17.540 12.370 -12.179 1.00 71.56 95 CYS A C 1
ATOM 742 O O . CYS A 1 95 ? 16.559 12.432 -12.918 1.00 71.56 95 CYS A O 1
ATOM 744 N N . VAL A 1 96 ? 17.592 11.524 -11.144 1.00 74.44 96 VAL A N 1
ATOM 745 C CA . VAL A 1 96 ? 16.493 10.614 -10.777 1.00 74.44 96 VAL A CA 1
ATOM 746 C C . VAL A 1 96 ? 15.965 10.914 -9.379 1.00 74.44 96 VAL A C 1
ATOM 748 O O . VAL A 1 96 ? 16.709 11.313 -8.483 1.00 74.44 96 VAL A O 1
ATOM 751 N N . LYS A 1 97 ? 14.665 10.692 -9.176 1.00 80.94 97 LYS A N 1
ATOM 752 C CA . LYS A 1 97 ? 14.015 10.783 -7.867 1.00 80.94 97 LYS A CA 1
ATOM 753 C C . LYS A 1 97 ? 13.512 9.410 -7.448 1.00 80.94 97 LYS A C 1
ATOM 755 O O . LYS A 1 97 ? 12.994 8.654 -8.264 1.00 80.94 97 LYS A O 1
ATOM 760 N N . PHE A 1 98 ? 13.628 9.106 -6.160 1.00 85.44 98 PHE A N 1
ATOM 761 C CA . PHE A 1 98 ? 13.084 7.872 -5.609 1.00 85.44 98 PHE A CA 1
ATOM 762 C C . PHE A 1 98 ? 11.549 7.868 -5.704 1.00 85.44 98 PHE A C 1
ATOM 764 O O . PHE A 1 98 ? 10.887 8.772 -5.196 1.00 85.44 98 PHE A O 1
ATOM 771 N N . GLY A 1 99 ? 10.990 6.850 -6.365 1.00 88.44 99 GLY A N 1
ATOM 772 C CA . GLY A 1 99 ? 9.558 6.737 -6.673 1.00 88.44 99 GLY A CA 1
ATOM 773 C C . GLY A 1 99 ? 8.656 6.363 -5.492 1.00 88.44 99 GLY A C 1
ATOM 774 O O . GLY A 1 99 ? 7.457 6.175 -5.687 1.00 88.44 99 GLY A O 1
ATOM 775 N N . PHE A 1 100 ? 9.202 6.261 -4.276 1.00 93.56 100 PHE A N 1
ATOM 776 C CA . PHE A 1 100 ? 8.440 5.993 -3.057 1.00 93.56 100 PHE A CA 1
ATOM 777 C C . PHE A 1 100 ? 8.446 7.202 -2.123 1.00 93.56 100 PHE A C 1
ATOM 779 O O . PHE A 1 100 ? 9.409 7.965 -2.058 1.00 93.56 100 PHE A O 1
ATOM 786 N N . SER A 1 101 ? 7.380 7.344 -1.341 1.00 95.12 101 SER A N 1
ATOM 787 C CA . SER A 1 101 ? 7.235 8.418 -0.352 1.00 95.12 101 SER A CA 1
ATOM 788 C C . SER A 1 101 ? 6.468 7.953 0.892 1.00 95.12 101 SER A C 1
ATOM 790 O O . SER A 1 101 ? 5.619 7.065 0.778 1.00 95.12 101 SER A O 1
ATOM 792 N N . PRO A 1 102 ? 6.717 8.546 2.072 1.00 97.25 102 PRO A N 1
ATOM 793 C CA . PRO A 1 102 ? 5.955 8.233 3.273 1.00 97.25 102 PRO A CA 1
ATOM 794 C C . PRO A 1 102 ? 4.517 8.771 3.190 1.00 97.25 102 PRO A C 1
ATOM 796 O O . PRO A 1 102 ? 4.211 9.738 2.485 1.00 97.25 102 PRO A O 1
ATOM 799 N N . SER A 1 103 ? 3.622 8.143 3.945 1.00 97.12 103 SER A N 1
ATOM 800 C CA . SER A 1 103 ? 2.197 8.451 4.001 1.00 97.12 103 SER A CA 1
ATOM 801 C C . SER A 1 103 ? 1.677 8.349 5.427 1.00 97.12 103 SER A C 1
ATOM 803 O O . SER A 1 103 ? 1.978 7.395 6.141 1.00 97.12 103 SER A O 1
ATOM 805 N N . ALA A 1 104 ? 0.838 9.308 5.814 1.00 95.62 104 ALA A N 1
ATOM 806 C CA . ALA A 1 104 ? 0.058 9.253 7.048 1.00 95.62 104 ALA A CA 1
ATOM 807 C C . ALA A 1 104 ? -1.365 8.703 6.823 1.00 95.62 104 ALA A C 1
ATOM 809 O O . ALA A 1 104 ? -2.148 8.629 7.763 1.00 95.62 104 ALA A O 1
ATOM 810 N N . SER A 1 105 ? -1.725 8.362 5.580 1.00 94.81 105 SER A N 1
ATOM 811 C CA . SER A 1 105 ? -3.112 8.107 5.167 1.00 94.81 105 SER A CA 1
ATOM 812 C C . SER A 1 105 ? -3.295 6.785 4.416 1.00 94.81 105 SER A C 1
ATOM 814 O O . SER A 1 105 ? -4.159 6.701 3.539 1.00 94.81 105 SER A O 1
ATOM 816 N N . GLY A 1 106 ? -2.461 5.784 4.705 1.00 96.56 106 GLY A N 1
ATOM 817 C CA . GLY A 1 106 ? -2.487 4.499 4.006 1.00 96.56 106 GLY A CA 1
ATOM 818 C C . GLY A 1 106 ? -1.492 4.371 2.860 1.00 96.56 106 GLY A C 1
ATOM 819 O O . GLY A 1 106 ? -0.787 5.323 2.499 1.00 96.56 106 GLY A O 1
ATOM 820 N N . THR A 1 107 ? -1.457 3.167 2.296 1.00 98.50 107 THR A N 1
ATOM 821 C CA . THR A 1 107 ? -0.695 2.833 1.095 1.00 98.50 107 THR A CA 1
ATOM 822 C C . THR A 1 107 ? -1.433 3.319 -0.148 1.00 98.50 107 THR A C 1
ATOM 824 O O . THR A 1 107 ? -2.642 3.127 -0.288 1.00 98.50 107 THR A O 1
ATOM 827 N N . VAL A 1 108 ? -0.694 3.915 -1.080 1.00 98.44 108 VAL A N 1
ATOM 828 C CA . VAL A 1 108 ? -1.191 4.305 -2.400 1.00 98.44 108 VAL A CA 1
ATOM 829 C C . VAL A 1 108 ? -0.285 3.697 -3.458 1.00 98.44 108 VAL A C 1
ATOM 831 O O . VAL A 1 108 ? 0.894 4.039 -3.552 1.00 98.44 108 VAL A O 1
ATOM 834 N N . LEU A 1 109 ? -0.844 2.795 -4.255 1.00 97.94 109 LEU A N 1
ATOM 835 C CA . LEU A 1 109 ? -0.208 2.236 -5.437 1.00 97.94 109 LEU A CA 1
ATOM 836 C C . LEU A 1 109 ? -0.400 3.231 -6.588 1.00 97.94 109 LEU A C 1
ATOM 838 O O . LEU A 1 109 ? -1.414 3.196 -7.286 1.00 97.94 109 LEU A O 1
ATOM 842 N N . GLY A 1 110 ? 0.544 4.171 -6.685 1.00 96.06 110 GLY A N 1
ATOM 843 C 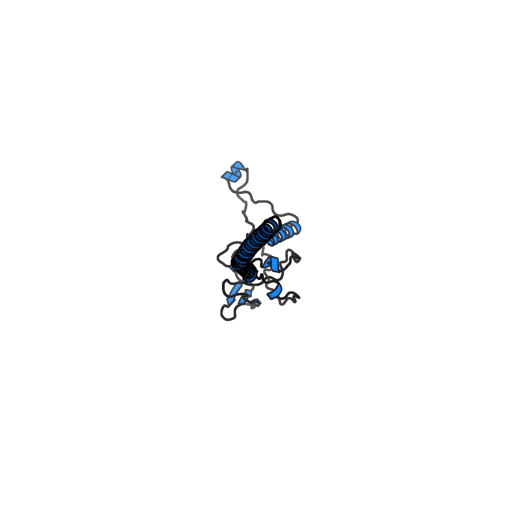CA . GLY A 1 110 ? 0.506 5.301 -7.612 1.00 96.06 110 GLY A CA 1
ATOM 844 C C . GLY A 1 110 ? 0.913 4.971 -9.050 1.00 96.06 110 GLY A C 1
ATOM 845 O O . GLY A 1 110 ? 1.262 3.835 -9.383 1.00 96.06 110 GLY A O 1
ATOM 846 N N . ALA A 1 111 ? 0.929 6.007 -9.889 1.00 91.94 111 ALA A N 1
ATOM 847 C CA . ALA A 1 111 ? 1.227 5.952 -11.315 1.00 91.94 111 ALA A CA 1
ATOM 848 C C . ALA A 1 111 ? 2.559 5.258 -11.624 1.00 91.94 111 ALA A C 1
ATOM 850 O O . ALA A 1 111 ? 2.584 4.396 -12.491 1.00 91.94 111 ALA A O 1
ATOM 851 N N . VAL A 1 112 ? 3.629 5.523 -10.862 1.00 89.62 112 VAL A N 1
ATOM 852 C CA . VAL A 1 112 ? 4.936 4.869 -11.095 1.00 89.62 112 VAL A CA 1
ATOM 853 C C . VAL A 1 112 ? 4.880 3.341 -10.970 1.00 89.62 112 VAL A C 1
ATOM 855 O O . VAL A 1 112 ? 5.657 2.643 -11.613 1.00 89.62 112 VAL A O 1
ATOM 858 N N . LEU A 1 113 ? 3.969 2.796 -10.151 1.00 91.56 113 LEU A N 1
ATOM 859 C CA . LEU A 1 113 ? 3.734 1.351 -10.105 1.00 91.56 113 LEU A CA 1
ATOM 860 C C . LEU A 1 113 ? 2.847 0.920 -11.271 1.00 91.56 113 LEU A C 1
ATOM 862 O O . LEU A 1 113 ? 3.119 -0.090 -11.909 1.00 91.56 113 LEU A O 1
ATOM 866 N N . MET A 1 114 ? 1.783 1.675 -11.541 1.00 91.69 114 MET A N 1
ATOM 867 C CA . MET A 1 114 ? 0.830 1.358 -12.604 1.00 91.69 114 MET A CA 1
ATOM 868 C C . MET A 1 114 ? 1.467 1.393 -13.997 1.00 91.69 114 MET A C 1
ATOM 870 O O . MET A 1 114 ? 1.051 0.631 -14.853 1.00 91.69 114 MET A O 1
ATOM 874 N N . GLU A 1 115 ? 2.498 2.202 -14.227 1.00 86.88 115 GLU A N 1
ATOM 875 C CA . GLU A 1 115 ? 3.263 2.227 -15.481 1.00 86.88 115 GLU A CA 1
ATOM 876 C C . GLU A 1 115 ? 3.994 0.903 -15.752 1.00 86.88 115 GLU A C 1
ATOM 878 O O . GLU A 1 115 ? 4.178 0.515 -16.907 1.00 86.88 115 GLU A O 1
ATOM 883 N N . ALA A 1 116 ? 4.359 0.164 -14.700 1.00 85.00 116 ALA A N 1
ATOM 884 C CA . ALA A 1 116 ? 5.033 -1.125 -14.821 1.00 85.00 116 ALA A CA 1
ATOM 885 C C . ALA A 1 116 ? 4.081 -2.291 -15.167 1.00 85.00 116 ALA A C 1
ATOM 887 O O . ALA A 1 116 ? 4.550 -3.394 -15.465 1.00 85.00 116 ALA A O 1
ATOM 888 N N . PHE A 1 117 ? 2.758 -2.083 -15.136 1.00 89.38 117 PHE A N 1
ATOM 889 C CA . PHE A 1 117 ? 1.761 -3.148 -15.295 1.00 89.38 117 PHE A CA 1
ATOM 890 C C . PHE A 1 117 ? 0.572 -2.727 -16.164 1.00 89.38 117 PHE A C 1
ATOM 892 O O . PHE A 1 117 ? 0.201 -1.566 -16.257 1.00 89.38 117 PHE A O 1
ATOM 899 N N . TYR A 1 118 ? -0.095 -3.701 -16.779 1.00 92.12 118 TYR A N 1
ATOM 900 C CA . TYR A 1 118 ? -1.431 -3.483 -17.323 1.00 92.12 118 TYR A CA 1
ATOM 901 C C . TYR A 1 118 ? -2.457 -3.625 -16.192 1.00 92.12 118 TYR A C 1
ATOM 903 O O . TYR A 1 118 ? -2.585 -4.710 -15.621 1.00 92.12 118 TYR A O 1
ATOM 911 N N . VAL A 1 119 ? -3.162 -2.541 -15.849 1.00 95.19 119 VAL A N 1
ATOM 912 C CA . VAL A 1 119 ? -4.113 -2.506 -14.722 1.00 95.19 119 VAL A CA 1
ATOM 913 C C . VAL A 1 119 ? -5.557 -2.450 -15.224 1.00 95.19 119 VAL A C 1
ATOM 915 O O . VAL A 1 119 ? -5.917 -1.573 -16.008 1.00 95.19 119 VAL A O 1
ATOM 918 N N . VAL A 1 120 ? -6.401 -3.370 -14.749 1.00 96.25 120 VAL A N 1
ATOM 919 C CA . VAL A 1 120 ? -7.820 -3.484 -15.128 1.00 96.25 120 VAL A CA 1
ATOM 920 C C . VAL A 1 120 ? -8.713 -3.213 -13.924 1.00 96.25 120 VAL A C 1
ATOM 922 O O . VAL A 1 120 ? -8.710 -3.976 -12.964 1.00 96.25 120 VAL A O 1
ATOM 925 N N . PHE A 1 121 ? -9.543 -2.175 -13.996 1.00 96.88 121 PHE A N 1
ATOM 926 C CA . PHE A 1 121 ? -10.536 -1.861 -12.965 1.00 96.88 121 PHE A CA 1
ATOM 927 C C . PHE A 1 121 ? -11.884 -2.525 -13.289 1.00 96.88 121 PHE A C 1
ATOM 929 O O . PHE A 1 121 ? -12.774 -1.909 -13.876 1.00 96.88 121 PHE A O 1
ATOM 936 N N . ASP A 1 122 ? -12.047 -3.795 -12.910 1.00 97.19 122 ASP A N 1
ATOM 937 C CA . ASP A 1 122 ? -13.285 -4.557 -13.114 1.00 97.19 122 ASP A CA 1
ATOM 938 C C . ASP A 1 122 ? -14.271 -4.305 -11.963 1.00 97.19 122 ASP A C 1
ATOM 940 O O . ASP A 1 122 ? -14.405 -5.077 -11.009 1.00 97.19 122 ASP A O 1
ATOM 944 N N . ARG A 1 123 ? -14.979 -3.175 -12.065 1.00 95.50 123 ARG A N 1
ATOM 945 C CA . ARG A 1 123 ? -16.010 -2.763 -11.099 1.00 95.50 123 ARG A CA 1
ATOM 946 C C . ARG A 1 123 ? -17.192 -3.729 -11.043 1.00 95.50 123 ARG A C 1
ATOM 948 O O . ARG A 1 123 ? -17.821 -3.831 -9.998 1.00 95.50 123 ARG A O 1
ATOM 955 N N . SER A 1 124 ? -17.503 -4.405 -12.152 1.00 96.94 124 SER A N 1
ATOM 956 C CA . SER A 1 124 ? -18.657 -5.308 -12.244 1.00 96.94 124 SER A CA 1
ATOM 957 C C . SER A 1 124 ? -18.480 -6.561 -11.387 1.00 96.94 124 SER A C 1
ATOM 959 O O . SER A 1 124 ? -19.440 -7.040 -10.791 1.00 96.94 124 SER A O 1
ATOM 961 N N . ALA A 1 125 ? -17.238 -7.034 -11.271 1.00 97.00 125 ALA A N 1
ATOM 962 C CA . ALA A 1 125 ? -16.864 -8.185 -10.462 1.00 97.00 125 ALA A CA 1
ATOM 963 C C . ALA A 1 125 ? -16.091 -7.800 -9.186 1.00 97.00 125 ALA A C 1
ATOM 965 O O . ALA A 1 125 ? -15.442 -8.658 -8.589 1.00 97.00 125 ALA A O 1
ATOM 966 N N . SER A 1 126 ? -16.133 -6.524 -8.779 1.00 97.25 126 SER A N 1
ATOM 967 C CA . SER A 1 126 ? -15.467 -5.990 -7.581 1.00 97.25 126 SER A CA 1
ATOM 968 C C . SER A 1 126 ? -14.005 -6.431 -7.439 1.00 97.25 126 SER A C 1
ATOM 970 O O . SER A 1 126 ? -13.599 -6.940 -6.395 1.00 97.25 126 SER A O 1
ATOM 972 N N . ARG A 1 127 ? -13.200 -6.263 -8.494 1.00 97.44 127 ARG A N 1
ATOM 973 C CA . ARG A 1 127 ? -11.797 -6.706 -8.515 1.00 97.44 127 ARG A CA 1
ATOM 974 C C . ARG A 1 127 ? -10.907 -5.822 -9.384 1.00 97.44 127 ARG A C 1
ATOM 976 O O . ARG A 1 127 ? -11.371 -5.151 -10.303 1.00 97.44 127 ARG A O 1
ATOM 983 N N . ILE A 1 128 ? -9.609 -5.856 -9.107 1.00 97.81 128 ILE A N 1
ATOM 984 C CA . ILE A 1 128 ? -8.572 -5.160 -9.872 1.00 97.81 128 ILE A CA 1
ATOM 985 C C . ILE A 1 128 ? -7.616 -6.195 -10.450 1.00 97.81 128 ILE A C 1
ATOM 987 O O . ILE A 1 128 ? -7.080 -7.021 -9.716 1.00 97.81 128 ILE A O 1
ATOM 991 N N . GLY A 1 129 ? -7.436 -6.168 -11.767 1.00 96.31 129 GLY A N 1
ATOM 992 C CA . GLY A 1 129 ? -6.530 -7.045 -12.497 1.00 96.31 129 GLY A CA 1
ATOM 993 C C . GLY A 1 129 ? -5.160 -6.408 -12.703 1.00 96.31 129 GLY A C 1
ATOM 994 O O . GLY A 1 129 ? -5.078 -5.224 -13.021 1.00 96.31 129 GLY A O 1
ATOM 995 N N . PHE A 1 130 ? -4.104 -7.206 -12.585 1.00 95.06 130 PHE A N 1
ATOM 996 C CA . PHE A 1 130 ? -2.730 -6.843 -12.912 1.00 95.06 130 PHE A CA 1
ATOM 997 C C . PHE A 1 130 ? -2.191 -7.832 -13.941 1.00 95.06 130 PHE A C 1
ATOM 999 O O . PHE A 1 130 ? -2.286 -9.045 -13.758 1.00 95.06 130 PHE A O 1
ATOM 1006 N N . GLY A 1 131 ? -1.626 -7.319 -15.026 1.00 91.56 131 GLY A N 1
ATOM 1007 C CA . GLY A 1 131 ? -0.996 -8.107 -16.079 1.00 91.56 131 GLY A CA 1
ATOM 1008 C C . GLY A 1 131 ? 0.330 -7.501 -16.517 1.00 91.56 131 GLY A C 1
ATOM 1009 O O . GLY A 1 131 ? 0.681 -6.376 -16.156 1.00 91.56 131 GLY A O 1
ATOM 1010 N N . GLN A 1 132 ? 1.081 -8.250 -17.318 1.00 88.12 132 GLN A N 1
ATOM 1011 C CA . GLN A 1 132 ? 2.316 -7.739 -17.906 1.00 88.12 132 GLN A CA 1
ATOM 1012 C C . GLN A 1 132 ? 1.994 -6.641 -18.931 1.00 88.12 132 GLN A C 1
ATOM 1014 O O . GLN A 1 132 ? 1.188 -6.870 -19.834 1.00 88.12 132 GLN A O 1
ATOM 1019 N N . THR A 1 133 ? 2.625 -5.471 -18.795 1.00 84.00 133 THR A N 1
ATOM 1020 C CA . THR A 1 133 ? 2.513 -4.393 -19.787 1.00 84.00 133 THR A CA 1
ATOM 1021 C C . THR A 1 133 ? 3.277 -4.743 -21.066 1.00 84.00 133 THR A C 1
ATOM 1023 O O . THR A 1 133 ? 4.315 -5.405 -21.022 1.00 84.00 133 THR A O 1
ATOM 1026 N N . THR A 1 134 ? 2.757 -4.309 -22.214 1.00 80.44 134 THR A N 1
ATOM 1027 C CA . THR A 1 134 ? 3.424 -4.419 -23.523 1.00 80.44 134 THR A CA 1
ATOM 1028 C C . THR A 1 134 ? 4.054 -3.102 -23.969 1.00 80.44 134 THR A C 1
ATOM 1030 O O . THR A 1 134 ? 4.596 -3.032 -25.071 1.00 80.44 134 THR A O 1
ATOM 1033 N N . CYS A 1 135 ? 3.941 -2.045 -23.161 1.00 78.44 135 CYS A N 1
ATOM 1034 C CA . CYS A 1 135 ? 4.551 -0.759 -23.466 1.00 78.44 135 CYS A CA 1
ATOM 1035 C C . CYS A 1 135 ? 6.087 -0.861 -23.385 1.00 78.44 135 CYS A C 1
ATOM 1037 O O . CYS A 1 135 ? 6.598 -1.600 -22.539 1.00 78.44 135 CYS A O 1
ATOM 1039 N N . PRO A 1 136 ? 6.829 -0.132 -24.240 1.00 66.25 136 PRO A N 1
ATOM 1040 C CA . PRO A 1 136 ? 8.285 -0.063 -24.151 1.00 66.25 136 PRO A CA 1
ATOM 1041 C C . PRO A 1 136 ? 8.720 0.443 -22.773 1.00 66.25 136 PRO A C 1
ATOM 1043 O O . PRO A 1 136 ? 8.117 1.377 -22.242 1.00 66.25 136 PRO A O 1
ATOM 1046 N N . LEU A 1 137 ? 9.764 -0.164 -22.201 1.00 64.50 137 LEU A N 1
ATOM 1047 C CA . LEU A 1 137 ? 10.365 0.349 -20.972 1.00 64.50 137 LEU A CA 1
ATOM 1048 C C . LEU A 1 137 ? 11.008 1.724 -21.240 1.00 64.50 137 LEU A C 1
ATOM 1050 O O . LEU A 1 137 ? 11.484 1.952 -22.354 1.00 64.50 137 LEU A O 1
ATOM 1054 N N . PRO A 1 138 ? 11.064 2.623 -20.237 1.00 59.56 138 PRO A N 1
ATOM 1055 C CA . PRO A 1 138 ? 11.700 3.935 -20.385 1.00 59.56 138 PRO A CA 1
ATOM 1056 C C . PRO A 1 138 ? 13.184 3.868 -20.775 1.00 59.56 138 PRO A C 1
ATOM 1058 O O . PRO A 1 138 ? 13.688 4.801 -21.393 1.00 59.56 138 PRO A O 1
ATOM 1061 N N . ASP A 1 139 ? 13.866 2.771 -20.428 1.00 60.81 139 ASP A N 1
ATOM 1062 C CA . ASP A 1 139 ? 15.249 2.482 -20.809 1.00 60.81 139 ASP A CA 1
ATOM 1063 C C . ASP A 1 139 ? 15.302 1.139 -21.575 1.00 60.81 139 ASP A C 1
ATOM 1065 O O . ASP A 1 139 ? 15.124 0.076 -20.967 1.00 60.81 139 ASP A O 1
ATOM 1069 N N . PRO A 1 140 ? 15.475 1.161 -22.909 1.00 56.34 140 PRO A N 1
ATOM 1070 C CA . PRO A 1 140 ? 15.583 -0.050 -23.720 1.00 56.34 140 PRO A CA 1
ATOM 1071 C C . PRO A 1 140 ? 16.937 -0.768 -23.571 1.00 56.34 140 PRO A C 1
ATOM 1073 O O . PRO A 1 140 ? 17.005 -1.960 -23.876 1.00 56.34 140 PRO A O 1
ATOM 1076 N N . ASP A 1 141 ? 17.980 -0.083 -23.089 1.00 57.28 141 ASP A N 1
ATOM 1077 C CA . ASP A 1 141 ? 19.350 -0.605 -22.988 1.00 57.28 141 ASP A CA 1
ATOM 1078 C C . ASP A 1 141 ? 19.615 -1.285 -21.632 1.00 57.28 141 ASP A C 1
ATOM 1080 O O . ASP A 1 141 ? 20.412 -2.221 -21.549 1.00 57.28 141 ASP A O 1
ATOM 1084 N N . ASN A 1 142 ? 18.892 -0.884 -20.579 1.00 55.50 142 ASN A N 1
ATOM 1085 C CA . ASN A 1 142 ? 18.794 -1.606 -19.306 1.00 55.50 142 ASN A CA 1
ATOM 1086 C C . ASN A 1 142 ? 17.345 -2.027 -19.034 1.00 55.50 142 ASN A C 1
ATOM 1088 O O . ASN A 1 142 ? 16.652 -1.390 -18.231 1.00 55.50 142 ASN A O 1
ATOM 1092 N N . PRO A 1 143 ? 16.861 -3.121 -19.650 1.00 56.44 143 PRO A N 1
ATOM 1093 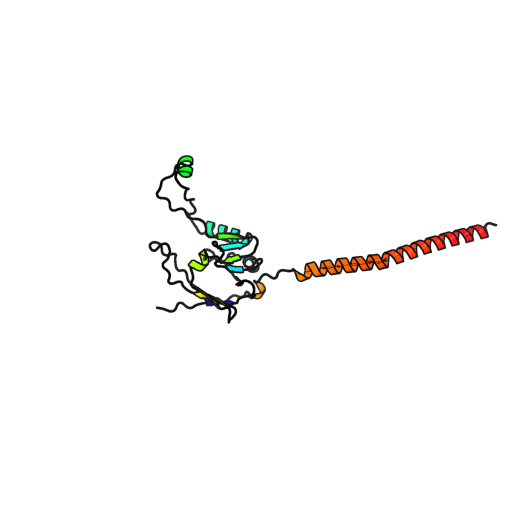C CA . PRO A 1 143 ? 15.531 -3.617 -19.357 1.00 56.44 143 PRO A CA 1
ATOM 1094 C C . PRO A 1 143 ? 15.446 -3.953 -17.868 1.00 56.44 143 PRO A C 1
ATOM 1096 O O . PRO A 1 143 ? 16.142 -4.846 -17.377 1.00 56.44 143 PRO A O 1
ATOM 1099 N N . ILE A 1 144 ? 14.583 -3.229 -17.146 1.00 55.34 144 ILE A N 1
ATOM 1100 C CA . ILE A 1 144 ? 14.265 -3.515 -15.749 1.00 55.34 144 ILE A CA 1
ATOM 1101 C C . ILE A 1 144 ? 13.941 -5.005 -15.660 1.00 55.34 144 ILE A C 1
ATOM 1103 O O . ILE A 1 144 ? 13.039 -5.502 -16.343 1.00 55.34 144 ILE A O 1
ATOM 1107 N N . LEU A 1 145 ? 14.737 -5.725 -14.865 1.00 55.06 145 LEU A N 1
ATOM 1108 C CA . LEU A 1 145 ? 14.685 -7.175 -14.743 1.00 55.06 145 LEU A CA 1
ATOM 1109 C C . LEU A 1 145 ? 13.247 -7.619 -14.417 1.00 55.06 145 LEU A C 1
ATOM 1111 O O . LEU A 1 145 ? 12.807 -7.584 -13.274 1.00 55.06 145 LEU A O 1
ATOM 1115 N N . LYS A 1 146 ? 12.526 -8.077 -15.444 1.00 61.41 146 LYS A N 1
ATOM 1116 C CA . LYS A 1 146 ? 11.331 -8.924 -15.345 1.00 61.41 146 LYS A CA 1
ATOM 1117 C C . LYS A 1 146 ? 10.232 -8.372 -14.409 1.00 61.41 146 LYS A C 1
ATOM 1119 O O . LYS A 1 146 ? 9.930 -8.972 -13.375 1.00 61.41 146 LYS A O 1
ATOM 1124 N N . HIS A 1 147 ? 9.530 -7.308 -14.819 1.00 67.31 147 HIS A N 1
ATOM 1125 C CA . HIS A 1 147 ? 8.208 -7.000 -14.250 1.00 67.31 147 HIS A CA 1
ATOM 1126 C C . HIS A 1 147 ? 7.274 -8.183 -14.511 1.00 67.31 147 HIS A C 1
ATOM 1128 O O . HIS A 1 147 ? 6.814 -8.406 -15.631 1.00 67.31 147 HIS A O 1
ATOM 1134 N N . THR A 1 148 ? 7.068 -9.004 -13.486 1.00 79.94 148 THR A N 1
ATOM 1135 C CA . THR A 1 148 ? 6.312 -10.246 -13.604 1.00 79.94 148 THR A CA 1
ATOM 1136 C C . THR A 1 148 ? 5.172 -10.234 -12.619 1.00 79.94 148 THR A C 1
ATOM 1138 O O . THR A 1 148 ? 5.362 -10.045 -11.421 1.00 79.94 148 THR A O 1
ATOM 1141 N N . VAL A 1 149 ? 3.980 -10.465 -13.149 1.00 88.00 149 VAL A N 1
ATOM 1142 C CA . VAL A 1 149 ? 2.831 -10.852 -12.349 1.00 88.00 149 VAL A CA 1
ATOM 1143 C C . VAL A 1 149 ? 2.902 -12.372 -12.231 1.00 88.00 149 VAL A C 1
ATOM 1145 O O . VAL A 1 1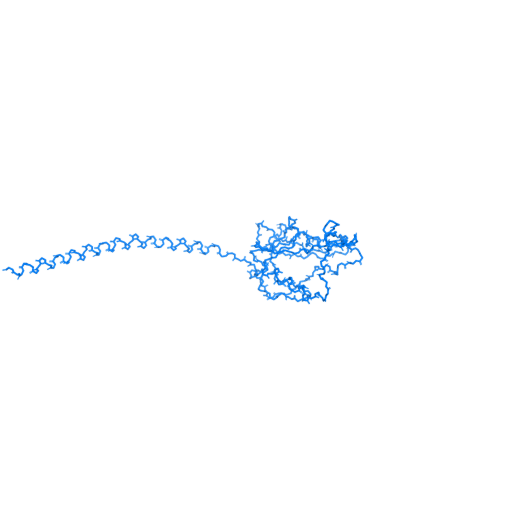49 ? 2.926 -13.073 -13.242 1.00 88.00 149 VAL A O 1
ATOM 1148 N N . LYS A 1 150 ? 3.046 -12.876 -11.005 1.00 88.81 150 LYS A N 1
ATOM 1149 C CA . LYS A 1 150 ? 3.153 -14.308 -10.706 1.00 88.81 150 LYS A CA 1
ATOM 1150 C C . LYS A 1 150 ? 2.127 -14.689 -9.655 1.00 88.81 150 LYS A C 1
ATOM 1152 O O . LYS A 1 150 ? 1.767 -13.877 -8.809 1.00 88.81 150 LYS A O 1
ATOM 1157 N N . GLY A 1 151 ? 1.703 -15.938 -9.711 1.00 85.38 151 GLY A N 1
ATOM 1158 C CA . GLY A 1 151 ? 0.766 -16.537 -8.780 1.00 85.38 151 GLY A CA 1
ATOM 1159 C C . GLY A 1 151 ? 0.184 -17.822 -9.373 1.00 85.38 151 GLY A C 1
ATOM 1160 O O . GLY A 1 151 ? 0.525 -18.170 -10.505 1.00 85.38 151 GLY A O 1
ATOM 1161 N N . PRO A 1 152 ? -0.682 -18.521 -8.626 1.00 87.62 152 PRO A N 1
ATOM 1162 C CA . PRO A 1 152 ? -1.054 -18.232 -7.241 1.00 87.62 152 PRO A CA 1
ATOM 1163 C C . PRO A 1 152 ? 0.092 -18.519 -6.255 1.00 87.62 152 PRO A C 1
ATOM 1165 O O . PRO A 1 152 ? 0.940 -19.375 -6.498 1.00 87.62 152 PRO A O 1
ATOM 1168 N N . PHE A 1 153 ? 0.102 -17.807 -5.128 1.00 86.06 153 PHE A N 1
ATOM 1169 C CA . PHE A 1 153 ? 0.950 -18.117 -3.976 1.00 86.06 153 PHE A CA 1
ATOM 1170 C C . PHE A 1 153 ? 0.055 -18.553 -2.820 1.00 86.06 153 PHE A C 1
ATOM 1172 O O . PHE A 1 153 ? -0.956 -17.906 -2.546 1.00 86.06 153 PHE A O 1
ATOM 1179 N N . PHE A 1 154 ? 0.423 -19.637 -2.142 1.00 79.94 154 PHE A N 1
ATOM 1180 C CA . PHE A 1 154 ? -0.253 -20.030 -0.911 1.00 79.94 154 PHE A CA 1
ATOM 1181 C C . PHE A 1 154 ? 0.170 -19.082 0.214 1.00 79.94 154 PHE A C 1
ATOM 1183 O O . PHE A 1 154 ? 1.358 -18.831 0.410 1.00 79.94 154 PHE A O 1
ATOM 1190 N N . THR A 1 155 ? -0.813 -18.534 0.923 1.00 78.75 155 THR A N 1
ATOM 1191 C CA . THR A 1 155 ? -0.620 -17.665 2.084 1.00 78.75 155 THR A CA 1
ATOM 1192 C C . THR A 1 155 ? -1.490 -18.182 3.216 1.00 78.75 155 THR A C 1
ATOM 1194 O O . THR A 1 155 ? -2.685 -18.393 3.020 1.00 78.75 155 THR A O 1
ATOM 1197 N N . ASP A 1 156 ? -0.905 -18.342 4.401 1.00 79.19 156 ASP A N 1
ATOM 1198 C CA . ASP A 1 156 ? -1.654 -18.690 5.615 1.00 79.19 156 ASP A CA 1
ATOM 1199 C C . ASP A 1 156 ? -2.468 -17.498 6.144 1.00 79.19 156 ASP A C 1
ATOM 1201 O O . ASP A 1 156 ? -3.369 -17.659 6.962 1.00 79.19 156 ASP A O 1
ATOM 1205 N N . LYS A 1 157 ? -2.156 -16.282 5.675 1.00 81.25 157 LYS A N 1
ATOM 1206 C CA . LYS A 1 157 ? -2.830 -15.048 6.087 1.00 81.25 157 LYS A CA 1
ATOM 1207 C C . LYS A 1 157 ? -4.163 -14.882 5.367 1.00 81.25 157 LYS A C 1
ATOM 1209 O O . LYS A 1 157 ? -4.203 -14.872 4.134 1.00 81.25 157 LYS A O 1
ATOM 1214 N N . ASN A 1 158 ? -5.224 -14.644 6.133 1.00 87.19 158 ASN A N 1
ATOM 1215 C CA . ASN A 1 158 ? -6.524 -14.260 5.595 1.00 87.19 158 ASN A CA 1
ATOM 1216 C C . ASN A 1 158 ? -6.535 -12.760 5.227 1.00 87.19 158 ASN A C 1
ATOM 1218 O O . ASN A 1 158 ? -6.010 -11.919 5.960 1.00 87.19 158 ASN A O 1
ATOM 1222 N N . LEU A 1 159 ? -7.168 -12.400 4.105 1.00 89.25 159 LEU A N 1
ATOM 1223 C CA . LEU A 1 159 ? -7.337 -11.002 3.688 1.00 89.25 159 LEU A CA 1
ATOM 1224 C C . LEU A 1 159 ? -8.038 -10.165 4.770 1.00 89.25 159 LEU A C 1
ATOM 1226 O O . LEU A 1 159 ? -7.642 -9.028 5.020 1.00 89.25 159 LEU A O 1
ATOM 1230 N N . ASP A 1 160 ? -9.019 -10.738 5.469 1.00 90.44 160 ASP A N 1
ATOM 1231 C CA . ASP A 1 160 ? -9.756 -10.050 6.535 1.00 90.44 160 ASP A CA 1
ATOM 1232 C C . ASP A 1 160 ? -8.917 -9.757 7.785 1.00 90.44 160 ASP A C 1
ATOM 1234 O O . ASP A 1 160 ? -9.272 -8.874 8.576 1.00 90.44 160 ASP A O 1
ATOM 1238 N N . GLU A 1 161 ? -7.833 -10.508 7.985 1.00 92.81 161 GLU A N 1
ATOM 1239 C CA . GLU A 1 161 ? -6.885 -10.299 9.080 1.00 92.81 161 GLU A CA 1
ATOM 1240 C C . GLU A 1 161 ? -5.889 -9.195 8.739 1.00 92.81 161 GLU A C 1
ATOM 1242 O O . GLU A 1 161 ? -5.538 -8.405 9.612 1.00 92.81 161 GLU A O 1
ATOM 1247 N N . CYS A 1 162 ? -5.471 -9.106 7.474 1.00 95.44 162 CYS A N 1
ATOM 1248 C CA . CYS A 1 162 ? -4.536 -8.086 7.005 1.00 95.44 162 CYS A CA 1
ATOM 1249 C C . CYS A 1 162 ? -5.194 -6.734 6.733 1.00 95.44 162 CYS A C 1
ATOM 1251 O O . CYS A 1 162 ? -4.529 -5.699 6.793 1.00 95.44 162 CYS A O 1
ATOM 1253 N N . ALA A 1 163 ? -6.490 -6.717 6.433 1.00 94.94 163 ALA A N 1
ATOM 1254 C CA . ALA A 1 163 ? -7.213 -5.480 6.220 1.00 94.94 163 ALA A CA 1
ATOM 1255 C C . ALA A 1 163 ? -7.329 -4.668 7.518 1.00 94.94 163 ALA A C 1
ATOM 1257 O O . ALA A 1 163 ? -7.769 -5.166 8.560 1.00 94.94 163 ALA A O 1
ATOM 1258 N N . TYR A 1 164 ? -6.998 -3.378 7.457 1.00 92.31 164 TYR A N 1
ATOM 1259 C CA . TYR A 1 164 ? -7.166 -2.506 8.610 1.00 92.31 164 TYR A CA 1
ATOM 1260 C C . TYR A 1 164 ? -8.651 -2.224 8.874 1.00 92.31 164 TYR A C 1
ATOM 1262 O O . TYR A 1 164 ? -9.423 -1.802 8.006 1.00 92.31 164 TYR A O 1
ATOM 1270 N N . LYS A 1 165 ? -9.065 -2.449 10.121 1.00 88.56 165 LYS A N 1
ATOM 1271 C CA . LYS A 1 165 ? -10.414 -2.162 10.609 1.00 88.56 165 LYS A CA 1
ATOM 1272 C C . LYS A 1 165 ? -10.305 -1.009 11.593 1.00 88.56 165 LYS A C 1
ATOM 1274 O O . LYS A 1 165 ? -9.890 -1.196 12.732 1.00 88.56 165 LYS A O 1
ATOM 1279 N N . LYS A 1 166 ? -10.654 0.197 11.142 1.00 80.12 166 LYS A N 1
ATOM 1280 C CA . LYS A 1 166 ? -10.668 1.386 11.997 1.00 80.12 166 LYS A CA 1
ATOM 1281 C C . LYS A 1 166 ? -11.638 1.159 13.160 1.00 80.12 166 LYS A C 1
ATOM 1283 O O . LYS A 1 166 ? -12.837 0.984 12.943 1.00 80.12 166 LYS A O 1
ATOM 1288 N N . THR A 1 167 ? -11.134 1.197 14.390 1.00 66.50 167 THR A N 1
ATOM 1289 C CA . THR A 1 167 ? -11.932 1.098 15.624 1.00 66.50 167 THR A CA 1
ATOM 1290 C C . THR A 1 167 ? -12.690 2.409 15.876 1.00 66.50 167 THR A C 1
ATOM 1292 O O . THR A 1 167 ? -12.433 3.122 16.839 1.00 66.50 167 THR A O 1
ATOM 1295 N N . GLU A 1 168 ? -13.585 2.798 14.966 1.00 57.59 168 GLU A N 1
ATOM 1296 C CA . GLU A 1 168 ? -14.277 4.095 15.022 1.00 57.59 168 GLU A CA 1
ATOM 1297 C C . GLU A 1 168 ? -15.630 4.027 15.744 1.00 57.59 168 GLU A C 1
ATOM 1299 O O . GLU A 1 168 ? -16.017 4.986 16.413 1.00 57.59 168 GLU A O 1
ATOM 1304 N N . SER A 1 169 ? -16.331 2.892 15.686 1.00 55.44 169 SER A N 1
ATOM 1305 C CA . SER A 1 169 ? -17.654 2.742 16.306 1.00 55.44 169 SER A CA 1
ATOM 1306 C C . SER A 1 169 ? -17.579 2.540 17.818 1.00 55.44 169 SER A C 1
ATOM 1308 O O . SER A 1 169 ? -18.334 3.167 18.555 1.00 55.44 169 SER A O 1
ATOM 1310 N N . ALA A 1 170 ? -16.637 1.726 18.298 1.00 58.31 170 ALA A N 1
ATOM 1311 C CA . ALA A 1 170 ? -16.513 1.418 19.717 1.00 58.31 170 ALA A CA 1
ATOM 1312 C C . ALA A 1 170 ? -16.165 2.667 20.537 1.00 58.31 170 ALA A C 1
ATOM 1314 O O . ALA A 1 170 ? -16.887 3.010 21.463 1.00 58.31 170 ALA A O 1
ATOM 1315 N N . HIS A 1 171 ? -15.104 3.398 20.186 1.00 67.50 171 HIS A N 1
ATOM 1316 C CA . HIS A 1 171 ? -14.614 4.482 21.042 1.00 67.50 171 HIS A CA 1
ATOM 1317 C C . HIS A 1 171 ? -15.618 5.636 21.181 1.00 67.50 171 HIS A C 1
ATOM 1319 O O . HIS A 1 171 ? -15.881 6.088 22.292 1.00 67.50 171 HIS A O 1
ATOM 1325 N N . ARG A 1 172 ? -16.251 6.072 20.081 1.00 76.69 172 ARG A N 1
ATOM 1326 C CA . ARG A 1 172 ? -17.283 7.122 20.137 1.00 76.69 172 ARG A CA 1
ATOM 1327 C C . ARG A 1 172 ? -18.547 6.647 20.850 1.00 76.69 172 ARG A C 1
ATOM 1329 O O . ARG A 1 172 ? -19.082 7.396 21.660 1.00 76.69 172 ARG A O 1
ATOM 1336 N N . ALA A 1 173 ? -19.000 5.416 20.600 1.00 77.06 173 ALA A N 1
ATOM 1337 C CA . ALA A 1 173 ? -20.167 4.866 21.287 1.00 77.06 173 ALA A CA 1
ATOM 1338 C C . ALA A 1 173 ? -19.917 4.697 22.794 1.00 77.06 173 ALA A C 1
ATOM 1340 O O . ALA A 1 173 ? -20.769 5.077 23.592 1.00 77.06 173 ALA A O 1
ATOM 1341 N N . PHE A 1 174 ? -18.739 4.210 23.194 1.00 81.56 174 PHE A N 1
ATOM 1342 C CA . PHE A 1 174 ? -18.352 4.089 24.601 1.00 81.56 174 PHE A CA 1
ATOM 1343 C C . PHE A 1 174 ? -18.218 5.450 25.281 1.00 81.56 174 PHE A C 1
ATOM 1345 O O . PHE A 1 174 ? -18.677 5.598 26.412 1.00 81.56 174 PHE A O 1
ATOM 1352 N N . LEU A 1 175 ? -17.660 6.460 24.608 1.00 83.75 175 LEU A N 1
ATOM 1353 C CA . LEU A 1 175 ? -17.617 7.822 25.143 1.00 83.75 175 LEU A CA 1
ATOM 1354 C C . LEU A 1 175 ? -19.027 8.383 25.346 1.00 83.75 175 LEU A C 1
ATOM 1356 O O . LEU A 1 175 ? -19.334 8.855 26.437 1.00 83.75 175 LEU A O 1
ATOM 1360 N N . ILE A 1 176 ? -19.905 8.272 24.342 1.00 88.31 176 ILE A N 1
ATOM 1361 C CA . ILE A 1 176 ? -21.299 8.729 24.450 1.00 88.31 176 ILE A CA 1
ATOM 1362 C C . ILE A 1 176 ? -22.011 8.001 25.595 1.00 88.31 176 ILE A C 1
ATOM 1364 O O . ILE A 1 176 ? -22.603 8.653 26.451 1.00 88.31 176 ILE A O 1
ATOM 1368 N N . ALA A 1 177 ? -21.905 6.671 25.662 1.00 89.62 177 ALA A N 1
ATOM 1369 C CA . ALA A 1 177 ? -22.491 5.878 26.739 1.00 89.62 177 ALA A CA 1
ATOM 1370 C C . ALA A 1 177 ? -21.967 6.312 28.117 1.00 89.62 177 ALA A C 1
ATOM 1372 O O . ALA A 1 177 ? -22.750 6.478 29.047 1.00 89.62 177 ALA A O 1
ATOM 1373 N N . THR A 1 178 ? -20.665 6.573 28.243 1.00 91.75 178 THR A N 1
ATOM 1374 C CA . THR A 1 178 ? -20.049 7.022 29.500 1.00 91.75 178 THR A CA 1
ATOM 1375 C C . THR A 1 178 ? -20.581 8.388 29.934 1.00 91.75 178 THR A C 1
ATOM 1377 O O . THR A 1 178 ? -20.949 8.553 31.095 1.00 91.75 178 THR A O 1
ATOM 1380 N N . TYR A 1 179 ? -20.693 9.353 29.014 1.00 93.81 179 TYR A N 1
ATOM 1381 C CA . TYR A 1 179 ? -21.256 10.673 29.319 1.00 93.81 179 TYR A CA 1
ATOM 1382 C C . TYR A 1 179 ? -22.737 10.607 29.706 1.00 93.81 179 TYR A C 1
ATOM 1384 O O . TYR A 1 179 ? -23.152 11.278 30.650 1.00 93.81 179 TYR A O 1
ATOM 1392 N N . VAL A 1 180 ? -23.528 9.772 29.024 1.00 95.50 180 VAL A N 1
ATOM 1393 C CA . VAL A 1 180 ? -24.946 9.560 29.350 1.00 95.50 180 VAL A CA 1
ATOM 1394 C C . VAL A 1 180 ? -25.093 8.939 30.742 1.00 95.50 180 VAL A C 1
ATOM 1396 O O . VAL A 1 180 ? -25.850 9.455 31.565 1.00 95.50 180 VAL A O 1
ATOM 1399 N N . MET A 1 181 ? -24.327 7.887 31.045 1.00 92.69 181 MET A N 1
ATOM 1400 C CA . MET A 1 181 ? -24.339 7.245 32.364 1.00 92.69 181 MET A CA 1
ATOM 1401 C C . MET A 1 181 ? -23.888 8.202 33.473 1.00 92.69 181 MET A C 1
ATOM 1403 O O . MET A 1 181 ? -24.526 8.261 34.522 1.00 92.69 181 MET A O 1
ATOM 1407 N N . ALA A 1 182 ? -22.844 9.003 33.239 1.00 95.19 182 ALA A N 1
ATOM 1408 C CA . ALA A 1 182 ? -22.404 10.025 34.186 1.00 95.19 182 ALA A CA 1
ATOM 1409 C C . ALA A 1 182 ? -23.501 11.072 34.454 1.00 95.19 182 ALA A C 1
ATOM 1411 O O . ALA A 1 182 ? -23.733 11.434 35.608 1.00 95.19 182 ALA A O 1
ATOM 1412 N N . GLY A 1 183 ? -24.226 11.509 33.418 1.00 95.44 183 GLY A N 1
ATOM 1413 C CA . GLY A 1 183 ? -25.359 12.427 33.551 1.00 95.44 183 GLY A CA 1
ATOM 1414 C C . GLY A 1 183 ? -26.488 11.862 34.419 1.00 95.44 183 GLY A C 1
ATOM 1415 O O . GLY A 1 183 ? -26.946 12.534 35.343 1.00 95.44 183 GLY A O 1
ATOM 1416 N N . PHE A 1 184 ? -26.893 10.608 34.190 1.00 94.56 184 PHE A N 1
ATOM 1417 C CA . PHE A 1 184 ? -27.910 9.947 35.019 1.00 94.56 184 PHE A CA 1
ATOM 1418 C C . PHE A 1 184 ? -27.466 9.780 36.472 1.00 94.56 184 PHE A C 1
ATOM 1420 O O . PHE A 1 184 ? -28.248 10.046 37.387 1.00 94.56 184 PHE A O 1
ATOM 1427 N N . CYS A 1 185 ? -26.204 9.408 36.698 1.00 92.69 185 CYS A N 1
ATOM 1428 C CA . CYS A 1 185 ? -25.639 9.340 38.041 1.00 92.69 185 CYS A CA 1
ATOM 1429 C C . CYS A 1 185 ? -25.727 10.697 38.750 1.00 92.69 185 CYS A C 1
ATOM 1431 O O . CYS A 1 185 ? -26.160 10.751 39.894 1.00 92.69 185 CYS A O 1
ATOM 1433 N N . ILE A 1 186 ? -25.405 11.803 38.076 1.00 94.81 186 ILE A N 1
ATOM 1434 C CA . ILE A 1 186 ? -25.497 13.151 38.657 1.00 94.81 186 ILE A CA 1
ATOM 1435 C C . ILE A 1 186 ? -26.952 13.506 39.009 1.00 94.81 186 ILE A C 1
ATOM 1437 O O . ILE A 1 186 ? -27.219 13.956 40.122 1.00 94.81 186 ILE A O 1
ATOM 1441 N N . VAL A 1 187 ? -27.903 13.256 38.103 1.00 95.62 187 VAL A N 1
ATOM 1442 C CA . VAL A 1 187 ? -29.325 13.590 38.309 1.00 95.62 187 VAL A CA 1
ATOM 1443 C C . VAL A 1 187 ? -29.962 12.778 39.438 1.00 95.62 187 VAL A C 1
ATOM 1445 O O . VAL A 1 187 ? -30.834 13.295 40.125 1.00 95.62 187 VAL A O 1
ATOM 1448 N N . ILE A 1 188 ? -29.541 11.530 39.656 1.00 93.88 188 ILE A N 1
ATOM 1449 C CA . ILE A 1 188 ? -30.124 10.656 40.687 1.00 93.88 188 ILE A CA 1
ATOM 1450 C C . ILE A 1 188 ? -29.397 10.810 42.027 1.00 93.88 188 ILE A C 1
ATOM 1452 O O . ILE A 1 188 ? -30.030 10.881 43.079 1.00 93.88 188 ILE A O 1
ATOM 1456 N N . ILE A 1 189 ? -28.067 10.887 42.009 1.00 93.00 189 ILE A N 1
ATOM 1457 C CA . ILE A 1 189 ? -27.259 10.884 43.230 1.00 93.00 189 ILE A CA 1
ATOM 1458 C C . ILE A 1 189 ? -27.297 12.255 43.915 1.00 93.00 189 ILE A C 1
ATOM 1460 O O . ILE A 1 189 ? -27.381 12.299 45.141 1.00 93.00 189 ILE A O 1
ATOM 1464 N N . LEU A 1 190 ? -27.304 13.374 43.176 1.00 92.06 190 LEU A N 1
ATOM 1465 C CA . LEU A 1 190 ? -27.336 14.706 43.798 1.00 92.06 190 LEU A CA 1
ATOM 1466 C C . LEU A 1 190 ? -28.599 14.953 44.650 1.00 92.06 190 LEU A C 1
ATOM 1468 O O . LEU A 1 190 ? -28.448 15.404 45.788 1.00 92.06 190 LEU A O 1
ATOM 1472 N N . PRO A 1 191 ? -29.827 14.624 44.196 1.00 93.81 191 PRO A N 1
ATOM 1473 C CA . PRO A 1 191 ? -31.020 14.728 45.033 1.00 93.81 191 PRO A CA 1
ATOM 1474 C C . PRO A 1 191 ? -30.995 13.777 46.226 1.00 93.81 191 PRO A C 1
ATOM 1476 O O . PRO A 1 191 ? -31.404 14.175 47.311 1.00 93.81 191 PRO A O 1
ATOM 1479 N N . ILE A 1 192 ? -30.492 12.546 46.066 1.00 94.06 192 ILE A N 1
ATOM 1480 C CA . ILE A 1 192 ? -30.387 11.583 47.175 1.00 94.06 192 ILE A CA 1
ATOM 1481 C C . ILE A 1 192 ? -29.427 12.102 48.246 1.00 94.06 192 ILE A C 1
ATOM 1483 O O . ILE A 1 192 ? -29.764 12.083 49.429 1.00 94.06 192 ILE A O 1
ATOM 1487 N N . ILE A 1 193 ? -28.267 12.625 47.842 1.00 94.31 193 ILE A N 1
ATOM 1488 C CA . ILE A 1 193 ? -27.308 13.264 48.748 1.00 94.31 193 ILE A CA 1
ATOM 1489 C C . ILE A 1 193 ? -27.968 14.453 49.453 1.00 94.31 193 ILE A C 1
ATOM 1491 O O . ILE A 1 193 ? -27.890 14.560 50.675 1.00 94.31 193 ILE A O 1
ATOM 1495 N N . PHE A 1 194 ? -28.666 15.319 48.715 1.00 94.44 194 PHE A N 1
ATOM 1496 C CA . PHE A 1 194 ? -29.351 16.475 49.293 1.00 94.44 194 PHE A CA 1
ATOM 1497 C C . PHE A 1 194 ? -30.433 16.068 50.305 1.00 94.44 194 PHE A C 1
ATOM 1499 O O . PHE A 1 194 ? -30.486 16.607 51.413 1.00 94.44 194 PHE A O 1
ATOM 1506 N N . ILE A 1 195 ? -31.259 15.074 49.965 1.00 94.25 195 ILE A N 1
ATOM 1507 C CA . ILE A 1 195 ? -32.280 14.521 50.860 1.00 94.25 195 ILE A CA 1
ATOM 1508 C C . ILE A 1 195 ? -31.615 13.941 52.110 1.00 94.25 195 ILE A C 1
ATOM 1510 O O . ILE A 1 195 ? -32.039 14.272 53.216 1.00 94.25 195 ILE A O 1
ATOM 1514 N N . PHE A 1 196 ? -30.548 13.155 51.963 1.00 95.12 196 PHE A N 1
ATOM 1515 C CA . PHE A 1 196 ? -29.818 12.565 53.084 1.00 95.12 196 PHE A CA 1
ATOM 1516 C C . PHE A 1 196 ? -29.227 13.626 54.022 1.00 95.12 196 PHE A C 1
ATOM 1518 O O . PHE A 1 196 ? -29.403 13.532 55.236 1.00 95.12 196 PHE A O 1
ATOM 1525 N N . PHE A 1 197 ? -28.600 14.675 53.480 1.00 94.62 197 PHE A N 1
ATOM 1526 C CA . PHE A 1 197 ? -28.101 15.800 54.277 1.00 94.62 197 PHE A CA 1
ATOM 1527 C C . PHE A 1 197 ? -29.230 16.559 54.977 1.00 94.62 197 PHE A C 1
ATOM 1529 O O . PHE A 1 197 ? -29.120 16.894 56.155 1.00 94.62 197 PHE A O 1
ATOM 1536 N N . SER A 1 198 ? -30.342 16.809 54.285 1.00 90.81 198 SER A N 1
ATOM 1537 C CA . SER A 1 198 ? -31.496 17.481 54.891 1.00 90.81 198 SER A CA 1
ATOM 1538 C C . SER A 1 198 ? -32.116 16.646 56.021 1.00 90.81 198 SER A C 1
ATOM 1540 O O . SER A 1 198 ? -32.517 17.184 57.056 1.00 90.81 198 SER A O 1
ATOM 1542 N N . TRP A 1 199 ? -32.147 15.322 55.859 1.00 91.38 199 TRP A N 1
ATOM 1543 C CA . TRP A 1 199 ? -32.646 14.380 56.850 1.00 91.38 199 TRP A CA 1
ATOM 1544 C C . TRP A 1 199 ? -31.710 14.287 58.058 1.00 91.38 199 TRP A C 1
ATOM 1546 O O . TRP A 1 199 ? -32.173 14.416 59.192 1.00 91.38 199 TRP A O 1
ATOM 1556 N N . SER A 1 200 ? -30.398 14.158 57.841 1.00 90.88 200 SER A N 1
ATOM 1557 C CA . SER A 1 200 ? -29.412 14.080 58.925 1.00 90.88 200 SER A CA 1
ATOM 1558 C C . SER A 1 200 ? -29.384 15.361 59.763 1.00 90.88 200 SER A C 1
ATOM 1560 O O . SER A 1 200 ? -29.362 15.298 60.995 1.00 90.88 200 SER A O 1
ATOM 1562 N N . GLN A 1 201 ? -29.508 16.529 59.122 1.00 91.25 201 GLN A N 1
ATOM 1563 C CA . GLN A 1 201 ? -29.648 17.805 59.822 1.00 91.25 201 GLN A CA 1
ATOM 1564 C C . GLN A 1 201 ? -30.930 17.870 60.662 1.00 91.25 201 GLN A C 1
ATOM 1566 O O . GLN A 1 201 ? -30.886 18.336 61.802 1.00 91.25 201 GLN A O 1
ATOM 1571 N N . ARG A 1 202 ? -32.071 17.389 60.143 1.00 88.75 202 ARG A N 1
ATOM 1572 C CA . ARG A 1 202 ? -33.327 17.333 60.914 1.00 88.75 202 ARG A CA 1
ATOM 1573 C C . ARG A 1 202 ? -33.21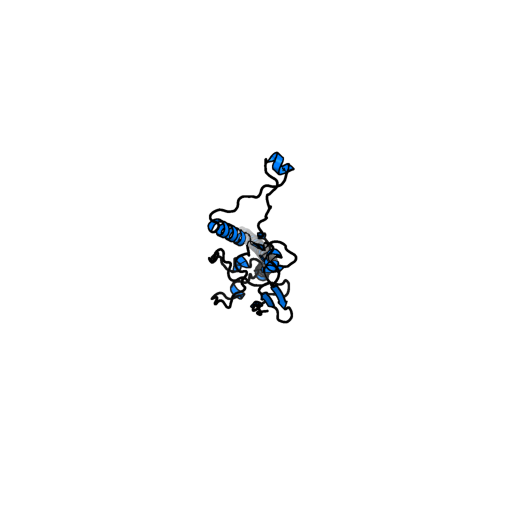9 16.405 62.122 1.00 88.75 202 ARG A C 1
ATOM 1575 O O . ARG A 1 202 ? -33.653 16.790 63.202 1.00 88.75 202 ARG A O 1
ATOM 1582 N N . VAL A 1 203 ? -32.627 15.220 61.966 1.00 88.06 203 VAL A N 1
ATOM 1583 C CA . VAL A 1 203 ? -32.443 14.261 63.069 1.00 88.06 203 VAL A CA 1
ATOM 1584 C C . VAL A 1 203 ? -31.518 14.832 64.145 1.00 88.06 203 VAL A C 1
ATOM 1586 O O . VAL A 1 203 ? -31.858 14.776 65.324 1.00 88.06 203 VAL A O 1
ATOM 1589 N N . SER A 1 204 ? -30.404 15.459 63.756 1.00 85.25 204 SER A N 1
ATOM 1590 C CA . SER A 1 204 ? -29.490 16.110 64.704 1.00 85.25 204 SER A CA 1
ATOM 1591 C C . SER A 1 204 ? -30.179 17.233 65.492 1.00 85.25 204 SER A C 1
ATOM 1593 O O . SER A 1 204 ? -30.035 17.308 66.712 1.00 85.25 204 SER A O 1
ATOM 1595 N N . ARG A 1 205 ? -30.996 18.065 64.826 1.00 80.81 205 ARG A N 1
ATOM 1596 C CA . ARG A 1 205 ? -31.805 19.098 65.500 1.00 80.81 205 ARG A CA 1
ATOM 1597 C C . ARG A 1 205 ? -32.840 18.495 66.451 1.00 80.81 205 ARG A C 1
ATOM 1599 O O . ARG A 1 205 ? -33.017 19.014 67.546 1.00 80.81 205 ARG A O 1
ATOM 1606 N N . ARG A 1 206 ? -33.498 17.398 66.058 1.00 77.81 206 ARG A N 1
ATOM 1607 C CA . ARG A 1 206 ? -34.487 16.708 66.897 1.00 77.81 206 ARG A CA 1
ATOM 1608 C C . ARG A 1 206 ? -33.850 16.131 68.164 1.00 77.81 206 ARG A C 1
ATOM 1610 O O . ARG A 1 206 ? -34.411 16.302 69.237 1.00 77.81 206 ARG A O 1
ATOM 1617 N N . ASN A 1 207 ? -32.678 15.507 68.054 1.00 75.31 207 ASN A N 1
ATOM 1618 C CA . ASN A 1 207 ? -31.971 14.945 69.209 1.00 75.31 207 ASN A CA 1
ATOM 1619 C C . ASN A 1 207 ? -31.512 16.032 70.196 1.00 75.31 207 ASN A C 1
ATOM 1621 O O . ASN A 1 207 ? -31.705 15.858 71.393 1.00 75.31 207 ASN A O 1
ATOM 1625 N N . LYS A 1 208 ? -31.020 17.181 69.706 1.00 74.81 208 LYS A N 1
ATOM 1626 C CA . LYS A 1 208 ? -30.704 18.337 70.569 1.00 74.81 208 LYS A CA 1
ATOM 1627 C C . LYS A 1 208 ? -31.931 18.886 71.308 1.00 74.81 208 LYS A C 1
ATOM 1629 O O . LYS A 1 208 ? -31.816 19.289 72.457 1.00 74.81 208 LYS A O 1
ATOM 1634 N N . GLY A 1 209 ? -33.101 18.886 70.661 1.00 68.06 209 GLY A N 1
ATOM 1635 C CA . GLY A 1 209 ? -34.360 19.296 71.292 1.00 68.06 209 GLY A CA 1
ATOM 1636 C C . GLY A 1 209 ? -34.799 18.358 72.421 1.00 68.06 209 GLY A C 1
ATOM 1637 O O . GLY A 1 209 ? -35.232 18.840 73.461 1.00 68.06 209 GLY A O 1
ATOM 1638 N N . TYR A 1 210 ? -34.626 17.041 72.249 1.00 58.03 210 TYR A N 1
ATOM 1639 C CA . TYR A 1 210 ? -34.918 16.054 73.296 1.00 58.03 210 TYR A CA 1
ATOM 1640 C C . TYR A 1 210 ? -34.004 16.196 74.523 1.00 58.03 210 TYR A C 1
ATOM 1642 O O . TYR A 1 210 ? -34.497 16.094 75.644 1.00 58.03 210 TYR A O 1
ATOM 1650 N N . GLU A 1 211 ? -32.708 16.470 74.329 1.00 59.47 211 GLU A N 1
ATOM 1651 C CA . GLU A 1 211 ? -31.760 16.707 75.433 1.00 59.47 211 GLU A CA 1
ATOM 1652 C C . GLU A 1 211 ? -32.094 17.973 76.240 1.00 59.47 211 GLU A C 1
ATOM 1654 O O . GLU A 1 211 ? -31.934 17.976 77.456 1.00 59.47 211 GLU A O 1
ATOM 1659 N N . GLN A 1 212 ? -32.611 19.028 75.597 1.00 59.03 212 GLN A N 1
ATOM 1660 C CA . GLN A 1 212 ? -33.038 20.253 76.287 1.00 59.03 212 GLN A CA 1
ATOM 1661 C C . GLN A 1 212 ? -34.315 20.062 77.116 1.00 59.03 212 GLN A C 1
ATOM 1663 O O . GLN A 1 212 ? -34.393 20.573 78.224 1.00 59.03 212 GLN A O 1
ATOM 1668 N N . SER A 1 213 ? -35.282 19.282 76.627 1.00 58.44 213 SER A N 1
ATOM 1669 C CA . SER A 1 213 ? -36.526 18.974 77.356 1.00 58.44 213 SER A CA 1
ATOM 1670 C C . SER A 1 213 ? -36.373 17.972 78.510 1.00 58.44 213 SER A C 1
ATOM 1672 O O . SER A 1 213 ? -37.339 17.724 79.220 1.00 58.44 213 SER A O 1
ATOM 1674 N N . PHE A 1 214 ? -35.195 17.360 78.676 1.00 58.44 214 PHE A N 1
ATOM 1675 C CA . PHE A 1 214 ? -34.880 16.447 79.787 1.00 58.44 214 PHE A CA 1
ATOM 1676 C C . PHE A 1 214 ? -33.970 17.103 80.846 1.00 58.44 214 PHE A C 1
ATOM 1678 O O . PHE A 1 214 ? -33.600 16.457 81.824 1.00 58.44 214 PHE A O 1
ATOM 1685 N N . ALA A 1 215 ? -33.568 18.360 80.617 1.00 55.62 215 ALA A N 1
ATOM 1686 C CA . ALA A 1 215 ? -32.716 19.156 81.500 1.00 55.62 215 ALA A CA 1
ATOM 1687 C C . ALA A 1 215 ? -33.480 20.269 82.257 1.00 55.62 215 ALA A C 1
ATOM 1689 O O . ALA A 1 215 ? -32.859 20.984 83.044 1.00 55.62 215 ALA A O 1
ATOM 1690 N N . GLU A 1 216 ? -34.795 20.398 82.032 1.00 46.84 216 GLU A N 1
ATOM 1691 C CA . GLU A 1 216 ? -35.765 21.121 82.882 1.00 46.84 216 GLU A CA 1
ATOM 1692 C C . GLU A 1 216 ? -36.556 20.123 83.737 1.00 46.84 216 GLU A C 1
ATOM 1694 O O . GLU A 1 216 ? -36.829 20.453 84.913 1.00 46.84 216 GLU A O 1
#

Secondary structure (DSSP, 8-state):
---PPPEEEEPSSBTTBEE-----EETTEE----HHHHTSS-EEE-TT-SSEEEEHHHHHHHHHHHHHH-SS--PPPPP-TTHHHHTT--TT------SEEEESS-EEE-HHHHTTEEEEEETTTTEEEEEE--SPPS-SSS--TT---------SS-HHHHS----HHHHHHHHHHHHHHHHHHHHHHHHHHHHHHHHHHHHHHHHHHHHHTT--

InterPro domains:
  IPR001461 Aspartic peptidase A1 [PTHR47965] (5-135)
  IPR021109 Aspartic peptidase domain superfamily [G3DSA:2.40.70.10] (1-82)
  IPR021109 Aspartic peptidase domain superfamily [G3DSA:2.40.70.10] (83-138)
  IPR021109 Aspartic peptidase domain superfamily [SSF50630] (3-142)
  IPR032799 Xylanase inhibitor, C-terminal [PF14541] (17-72)
  IPR033121 Peptidase family A1 domain [PF00026] (91-132)

Foldseek 3Di:
DPDFDWDKFFQPDPPASWGFDPFDDDPNHTLPDQLLQQQVQTAHEDQPDQAWEHAQVVLVSNVVSNVVPPPDDDDAFQDDDVSCVVVPDDDPTDHDDDRYDYDPHHTYCYPVNCVQWPWDDPVVRRIIITGGDPDDDPDNPDPDPDPGDDDDDDDPDDRVSSHHDPPPCVPVVVVVVVVVVVVVCCVPVVVVVVVVVVVVVVVVVVVVVVVVVVVD

pLDDT: mean 82.65, std 17.18, range [41.03, 98.5]

Radius of gyration: 32.67 Å; chains: 1; bounding box: 67×48×112 Å